Protein 7QCT (pdb70)

Secondary structure (DSSP, 8-state):
--EEEEEEEE-SSTT----EEEE--SSS-SEEEEEE-TTSHHHHH----TT-EEEEETTEE-TT--HHHHHHHHHHS-SEEEEEEEE---/--EEEEEEEE-SSTT----EEEE--TTS-S-EEEEE-TTSHHHHH----TT-EEEEETTEE-TT--HHHHHHHHHHS-SEEEEEEEE---/-EEE-/-----

Solvent-accessible surface area: 10468 Å² total; per-residue (Å²): 160,134,96,116,51,109,1,14,4,81,13,214,92,104,67,56,99,0,2,0,56,1,17,125,79,146,143,74,81,4,0,6,0,86,59,30,61,150,57,19,25,0,36,144,56,50,120,6,46,56,82,1,9,0,35,14,0,50,72,39,105,0,92,150,8,30,1,32,14,0,11,8,2,7,98,54,19,54,100,118,0,29,1,27,0,0,71,54,37,252,247,73,79,17,48,47,1,15,4,78,12,216,93,101,67,57,95,0,2,0,47,0,24,102,58,156,118,82,76,2,0,26,1,82,76,26,61,174,57,21,28,0,36,144,55,50,124,6,46,54,103,1,40,0,12,0,0,50,46,100,82,0,63,154,13,47,0,114,66,0,10,118,23,4,147,92,20,53,100,118,0,32,0,1,0,3,63,72,20,240,133,74,57,66,12,89,95,54,64,13

B-factor: mean 130.45, std 26.67, range [81.01, 204.56]

Sequence (190 aa):
REEIFQVALHKRDSGEQLGIKLVRRTDEPGVFILDLLEGGLAAQDGRLSSNDRVLAINGHDLKYGTPELAAQIIQASGERVNLTIARPGKREEIFQVALHKRDSGEQLGIKLVRRTDEPGVFILDLLEGGLAAQDGRLSSNDRVLAINGHDLKYGTPELAAQIIQASGERVNLTIARPGKPDLLVPDLLV

Organism: Homo sapiens (NCBI:txid9606)

Structure (mmCIF, N/CA/C/O backbone):
data_7QCT
#
_entry.id   7QCT
#
_cell.length_a   183.23
_cell.length_b   183.23
_cell.length_c   183.23
_cell.angle_alpha   90
_cell.angle_beta   90
_cell.angle_gamma   90
#
_symmetry.space_group_name_H-M   'I 4 3 2'
#
loop_
_entity.id
_entity.type
_entity.pdbx_description
1 polymer 'Ligand of Numb protein X 2'
2 polymer 'Envelope small membrane protein'
3 water water
#
loop_
_atom_site.group_PDB
_atom_site.id
_atom_site.type_symbol
_atom_site.label_atom_id
_atom_site.label_alt_id
_atom_site.label_comp_id
_atom_site.label_asym_id
_atom_site.label_entity_id
_atom_site.label_seq_id
_atom_site.pdbx_PDB_ins_code
_atom_site.Cartn_x
_atom_site.Cartn_y
_atom_site.Cartn_z
_atom_site.occupancy
_atom_site.B_iso_or_equiv
_atom_site.auth_seq_id
_atom_site.auth_comp_id
_atom_site.auth_asym_id
_atom_site.auth_atom_id
_atom_site.pdbx_PDB_model_num
ATOM 1 N N . ARG A 1 2 ? 45.389 -12.472 92.413 1 125.52 334 ARG A N 1
ATOM 2 C CA . ARG A 1 2 ? 45.582 -12.774 90.994 1 126.02 334 ARG A CA 1
ATOM 3 C C . ARG A 1 2 ? 46.954 -13.454 90.813 1 124.45 334 ARG A C 1
ATOM 4 O O . ARG A 1 2 ? 47.846 -12.888 90.195 1 124.8 334 ARG A O 1
ATOM 12 N N . GLU A 1 3 ? 47.127 -14.658 91.356 1 122.63 335 GLU A N 1
ATOM 13 C CA . GLU A 1 3 ? 48.403 -15.369 91.301 1 121.53 335 GLU A CA 1
ATOM 14 C C . GLU A 1 3 ? 48.621 -16.169 89.973 1 118.94 335 GLU A C 1
ATOM 15 O O . GLU A 1 3 ? 49.713 -16.692 89.733 1 119.29 335 GLU A O 1
ATOM 21 N N . GLU A 1 4 ? 47.623 -16.193 89.085 1 116.31 336 GLU A N 1
ATOM 22 C CA . GLU A 1 4 ? 47.726 -16.904 87.814 1 114.56 336 GLU A CA 1
ATOM 23 C C . GLU A 1 4 ? 46.887 -16.216 86.751 1 112.28 336 GLU A C 1
ATOM 24 O O . GLU A 1 4 ? 45.71 -15.991 86.956 1 112.69 336 GLU A O 1
ATOM 30 N N . ILE A 1 5 ? 47.476 -15.902 85.606 1 109.93 337 ILE A N 1
ATOM 31 C CA . ILE A 1 5 ? 46.783 -15.21 84.521 1 107.76 337 ILE A CA 1
ATOM 32 C C . ILE A 1 5 ? 46.758 -16.108 83.285 1 105.89 337 ILE A C 1
ATOM 33 O O . ILE A 1 5 ? 47.789 -16.671 82.893 1 106.15 337 ILE A O 1
ATOM 38 N N . PHE A 1 6 ? 45.574 -16.284 82.702 1 103.68 338 PHE A N 1
ATOM 39 C CA . PHE A 1 6 ? 45.415 -17.165 81.557 1 102.26 338 PHE A CA 1
ATOM 40 C C . PHE A 1 6 ? 44.214 -16.776 80.701 1 101.55 338 PHE A C 1
ATOM 41 O O . PHE A 1 6 ? 43.395 -15.978 81.122 1 101.02 338 PHE A O 1
ATOM 49 N N . GLN A 1 7 ? 44.095 -17.365 79.508 1 101.57 339 GLN A N 1
ATOM 50 C CA . GLN A 1 7 ? 42.957 -17.131 78.645 1 101.76 339 GLN A CA 1
ATOM 51 C C . GLN A 1 7 ? 42.15 -18.414 78.464 1 102.22 339 GLN A C 1
ATOM 52 O O . GLN A 1 7 ? 42.684 -19.533 78.416 1 102.53 339 GLN A O 1
ATOM 58 N N . VAL A 1 8 ? 40.85 -18.237 78.373 1 102.27 340 VAL A N 1
ATOM 59 C CA . VAL A 1 8 ? 39.89 -19.306 78.176 1 103.06 340 VAL A CA 1
ATOM 60 C C . VAL A 1 8 ? 38.959 -18.802 77.099 1 104.63 340 VAL A C 1
ATOM 61 O O . VAL A 1 8 ? 38.358 -17.744 77.283 1 105.24 340 VAL A O 1
ATOM 65 N N . ALA A 1 9 ? 38.834 -19.536 75.986 1 105.16 341 ALA A N 1
ATOM 66 C CA . ALA A 1 9 ? 37.972 -19.12 74.905 1 106.28 341 ALA A CA 1
ATOM 67 C C . ALA A 1 9 ? 36.755 -20.025 74.791 1 107.92 341 ALA A C 1
ATOM 68 O O . ALA A 1 9 ? 36.895 -21.221 74.549 1 108.22 341 ALA A O 1
ATOM 70 N N . LEU A 1 10 ? 35.562 -19.459 74.962 1 108.82 342 LEU A N 1
ATOM 71 C CA . LEU A 1 10 ? 34.31 -20.202 74.852 1 110.25 342 LEU A CA 1
ATOM 72 C C . LEU A 1 10 ? 33.705 -20.043 73.465 1 112.27 342 LEU A C 1
ATOM 73 O O . LEU A 1 10 ? 33.858 -18.988 72.849 1 112.49 342 LEU A O 1
ATOM 78 N N . HIS A 1 11 ? 33.007 -21.075 72.978 1 113.6 343 HIS A N 1
ATOM 79 C CA . HIS A 1 11 ? 32.411 -21.01 71.651 1 115.63 343 HIS A CA 1
ATOM 80 C C . HIS A 1 11 ? 30.894 -21.134 71.635 1 116.25 343 HIS A C 1
ATOM 81 O O . HIS A 1 11 ? 30.347 -22.238 71.749 1 116.54 343 HIS A O 1
ATOM 88 N N . LYS A 1 12 ? 30.214 -19.989 71.475 1 116.15 344 LYS A N 1
ATOM 89 C CA . LYS A 1 12 ? 28.767 -19.924 71.393 1 116.6 344 LYS A CA 1
ATOM 90 C C . LYS A 1 12 ? 28.268 -20.743 70.202 1 118.28 344 LYS A C 1
ATOM 91 O O . LYS A 1 12 ? 28.685 -20.533 69.058 1 118.11 344 LYS A O 1
ATOM 97 N N . ARG A 1 13 ? 27.431 -21.73 70.494 1 119.66 345 ARG A N 1
ATOM 98 C CA . ARG A 1 13 ? 26.849 -22.569 69.447 1 121.66 345 ARG A CA 1
ATOM 99 C C . ARG A 1 13 ? 25.815 -21.77 68.621 1 121.58 345 ARG A C 1
ATOM 100 O O . ARG A 1 13 ? 25.607 -22.067 67.445 1 121.81 345 ARG A O 1
ATOM 108 N N . ASP A 1 14 ? 25.186 -20.749 69.231 1 121.08 346 ASP A N 1
ATOM 109 C CA . ASP A 1 14 ? 24.259 -19.854 68.556 1 121.05 346 ASP A CA 1
ATOM 110 C C . ASP A 1 14 ? 24.563 -18.41 68.96 1 120.27 346 ASP A C 1
ATOM 111 O O . ASP A 1 14 ? 25.065 -18.155 70.054 1 120.06 346 ASP A O 1
ATOM 116 N N . SER A 1 15 ? 24.249 -17.472 68.06 1 119.71 347 SER A N 1
ATOM 117 C CA . SER A 1 15 ? 24.442 -16.021 68.179 1 119.51 347 SER A CA 1
ATOM 118 C C . SER A 1 15 ? 24.017 -15.454 69.525 1 118.55 347 SER A C 1
ATOM 119 O O . SER A 1 15 ? 24.714 -14.59 70.071 1 118.96 347 SER A O 1
ATOM 122 N N . GLY A 1 16 ? 22.892 -15.938 70.046 1 117.07 348 GLY A N 1
ATOM 123 C CA . GLY A 1 16 ? 22.358 -15.467 71.315 1 116.24 348 GLY A CA 1
ATOM 124 C C . GLY A 1 16 ? 22.608 -16.36 72.514 1 114.75 348 GLY A C 1
ATOM 125 O O . GLY A 1 16 ? 21.968 -16.185 73.559 1 114.83 348 GLY A O 1
ATOM 126 N N . GLU A 1 17 ? 23.533 -17.311 72.386 1 113.09 349 GLU A N 1
ATOM 127 C CA . GLU A 1 17 ? 23.823 -18.217 73.483 1 112.22 349 GLU A CA 1
ATOM 128 C C . GLU A 1 17 ? 24.524 -17.506 74.655 1 111.31 349 GLU A C 1
ATOM 129 O O . GLU A 1 17 ? 25.458 -16.728 74.465 1 111.4 349 GLU A O 1
ATOM 135 N N . GLN A 1 18 ? 24.026 -17.744 75.863 1 110.1 350 GLN A N 1
ATOM 136 C CA . GLN A 1 18 ? 24.624 -17.204 77.07 1 109.28 350 GLN A CA 1
ATOM 137 C C . GLN A 1 18 ? 25.837 -18.034 77.395 1 108.64 350 GLN A C 1
ATOM 138 O O . GLN A 1 18 ? 25.824 -19.249 77.197 1 108.94 350 GLN A O 1
ATOM 144 N N . LEU A 1 19 ? 26.842 -17.415 77.999 1 107.63 351 LEU A N 1
ATOM 145 C CA . LEU A 1 19 ? 28.02 -18.137 78.452 1 106.81 351 LEU A CA 1
ATOM 146 C C . LEU A 1 19 ? 27.743 -18.947 79.719 1 106.63 351 LEU A C 1
ATOM 147 O O . LEU A 1 19 ? 28.399 -19.96 79.943 1 106.99 351 LEU A O 1
ATOM 152 N N . GLY A 1 20 ? 26.784 -18.51 80.532 1 105.93 352 GLY A N 1
ATOM 153 C CA . GLY A 1 20 ? 26.454 -19.201 81.769 1 105.9 352 GLY A CA 1
ATOM 154 C C . GLY A 1 20 ? 27.476 -18.893 82.843 1 105.59 352 GLY A C 1
ATOM 155 O O . GLY A 1 20 ? 27.991 -19.799 83.505 1 106.34 352 GLY A O 1
ATOM 156 N N . ILE A 1 21 ? 27.803 -17.599 82.98 1 104.24 353 ILE A N 1
ATOM 157 C CA . ILE A 1 21 ? 28.748 -17.057 83.949 1 103.35 353 ILE A CA 1
ATOM 158 C C . ILE A 1 21 ? 28.008 -15.986 84.741 1 103.4 353 ILE A C 1
ATOM 159 O O . ILE A 1 21 ? 27.432 -15.095 84.126 1 103.85 353 ILE A O 1
ATOM 164 N N . LYS A 1 22 ? 28.023 -16.046 86.082 1 102.74 354 LYS A N 1
ATOM 165 C CA . LYS A 1 22 ? 27.377 -15.014 86.881 1 102.49 354 LYS A CA 1
ATOM 166 C C . LYS A 1 22 ? 28.444 -14.031 87.292 1 102.2 354 LYS A C 1
ATOM 167 O O . LYS A 1 22 ? 29.271 -14.357 88.128 1 102.27 354 LYS A O 1
ATOM 173 N N . LEU A 1 23 ? 28.461 -12.846 86.673 1 101.69 355 LEU A N 1
ATOM 174 C CA . LEU A 1 23 ? 29.443 -11.814 86.98 1 101.39 355 LEU A CA 1
ATOM 175 C C . LEU A 1 23 ? 28.962 -10.848 88.048 1 102.91 355 LEU A C 1
ATOM 176 O O . LEU A 1 23 ? 27.896 -10.255 87.918 1 103.46 355 LEU A O 1
ATOM 181 N N . VAL A 1 24 ? 29.735 -10.701 89.121 1 103.56 356 VAL A N 1
ATOM 182 C CA . VAL A 1 24 ? 29.413 -9.792 90.216 1 104.78 356 VAL A CA 1
ATOM 183 C C . VAL A 1 24 ? 30.62 -8.927 90.554 1 106.2 356 VAL A C 1
ATOM 184 O O . VAL A 1 24 ? 31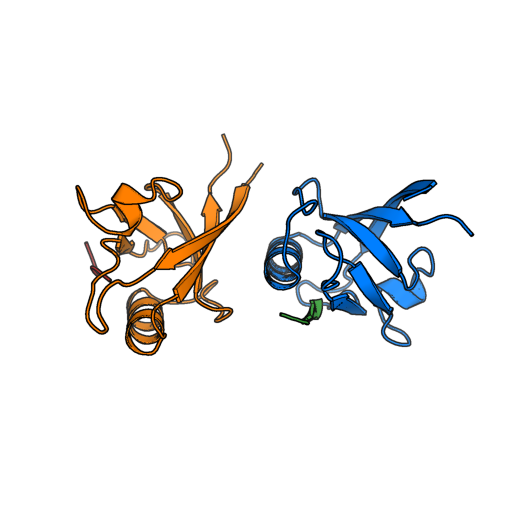.743 -9.299 90.237 1 105.91 356 VAL A O 1
ATOM 188 N N . ARG A 1 25 ? 30.41 -7.774 91.178 1 107.73 357 ARG A N 1
ATOM 189 C CA . ARG A 1 25 ? 31.534 -6.949 91.624 1 109.75 357 ARG A CA 1
ATOM 190 C C . ARG A 1 25 ? 31.671 -7.035 93.14 1 110.66 357 ARG A C 1
ATOM 191 O O . ARG A 1 25 ? 30.686 -7.299 93.83 1 110.81 357 ARG A O 1
ATOM 199 N N . ARG A 1 26 ? 32.899 -6.903 93.659 1 111.17 358 ARG A N 1
ATOM 200 C CA . ARG A 1 26 ? 33.121 -6.994 95.106 1 112.17 358 ARG A CA 1
ATOM 201 C C . ARG A 1 26 ? 33.108 -5.591 95.684 1 113.22 358 ARG A C 1
ATOM 202 O O . ARG A 1 26 ? 33.562 -4.659 95.006 1 113.74 358 ARG A O 1
ATOM 210 N N . THR A 1 27 ? 32.59 -5.425 96.918 1 113.31 359 THR A N 1
ATOM 211 C CA . THR A 1 27 ? 32.575 -4.087 97.49 1 114.4 359 THR A CA 1
ATOM 212 C C . THR A 1 27 ? 33.924 -3.668 98.087 1 114.57 359 THR A C 1
ATOM 213 O O . THR A 1 27 ? 34.061 -2.516 98.486 1 114.62 359 THR A O 1
ATOM 217 N N . ASP A 1 28 ? 34.899 -4.58 98.175 1 114.67 360 ASP A N 1
ATOM 218 C CA . ASP A 1 28 ? 36.174 -4.283 98.8 1 115.54 360 ASP A CA 1
ATOM 219 C C . ASP A 1 28 ? 37.337 -4.033 97.801 1 114.32 360 ASP A C 1
ATOM 220 O O . ASP A 1 28 ? 38.396 -3.566 98.221 1 115.19 360 ASP A O 1
ATOM 225 N N . GLU A 1 29 ? 37.145 -4.291 96.502 1 111.94 361 GLU A N 1
ATOM 226 C CA . GLU A 1 29 ? 38.213 -4.136 95.513 1 110.65 361 GLU A CA 1
ATOM 227 C C . GLU A 1 29 ? 37.674 -3.925 94.081 1 109 361 GLU A C 1
ATOM 228 O O . GLU A 1 29 ? 36.597 -4.422 93.783 1 109.29 361 GLU A O 1
ATOM 234 N N . PRO A 1 30 ? 38.383 -3.231 93.157 1 107.34 362 PRO A N 1
ATOM 235 C CA . PRO A 1 30 ? 37.831 -3.039 91.811 1 106.57 362 PRO A CA 1
ATOM 236 C C . PRO A 1 30 ? 37.928 -4.287 90.943 1 105.94 362 PRO A C 1
ATOM 237 O O . PRO A 1 30 ? 38.748 -5.161 91.221 1 106.94 362 PRO A O 1
ATOM 241 N N . GLY A 1 31 ? 37.092 -4.367 89.909 1 103.91 363 GLY A N 1
ATOM 242 C CA . GLY A 1 31 ? 37.118 -5.5 89.002 1 102.77 363 GLY A CA 1
ATOM 243 C C . GLY A 1 31 ? 35.79 -6.201 88.842 1 101.51 363 GLY A C 1
ATOM 244 O O . GLY A 1 31 ? 34.846 -5.913 89.58 1 101.73 363 GLY A O 1
ATOM 245 N N . VAL A 1 32 ? 35.716 -7.125 87.854 1 99.8 364 VAL A N 1
ATOM 246 C CA . VAL A 1 32 ? 34.549 -7.952 87.554 1 98.58 364 VAL A CA 1
ATOM 247 C C . VAL A 1 32 ? 34.925 -9.375 87.903 1 98.26 364 VAL A C 1
ATOM 248 O O . VAL A 1 32 ? 35.975 -9.835 87.473 1 98.99 364 VAL A O 1
ATOM 252 N N . PHE A 1 33 ? 34.119 -10.066 88.706 1 97.27 365 PHE A N 1
ATOM 253 C CA . PHE A 1 33 ? 34.471 -11.4 89.18 1 96.93 365 PHE A CA 1
ATOM 254 C C . PHE A 1 33 ? 33.409 -12.457 88.913 1 96.74 365 PHE A C 1
ATOM 255 O O . PHE A 1 33 ? 32.228 -12.163 88.978 1 97.16 365 PHE A O 1
ATOM 263 N N . ILE A 1 34 ? 33.822 -13.699 88.668 1 96.23 366 ILE A N 1
ATOM 264 C CA . ILE A 1 34 ? 32.895 -14.803 88.452 1 96.23 366 ILE A CA 1
ATOM 265 C C . ILE A 1 34 ? 32.416 -15.319 89.793 1 96.81 366 ILE A C 1
ATOM 266 O O . ILE A 1 34 ? 33.189 -15.909 90.534 1 97.03 366 ILE A O 1
ATOM 271 N N . LEU A 1 35 ? 31.153 -15.095 90.113 1 97.12 367 LEU A N 1
ATOM 272 C CA . LEU A 1 35 ? 30.55 -15.535 91.363 1 98.3 367 LEU A CA 1
ATOM 273 C C . LEU A 1 35 ? 30.321 -17.038 91.306 1 100.93 367 LEU A C 1
ATOM 274 O O . LEU A 1 35 ? 30.695 -17.757 92.235 1 101.17 367 LEU A O 1
ATOM 279 N N . ASP A 1 36 ? 29.702 -17.507 90.213 1 102.79 368 ASP A N 1
ATOM 280 C CA . ASP A 1 36 ? 29.394 -18.915 90.001 1 105.01 368 ASP A CA 1
ATOM 281 C C . ASP A 1 36 ? 29.203 -19.22 88.521 1 106.3 368 ASP A C 1
ATOM 282 O O . ASP A 1 36 ? 28.886 -18.328 87.729 1 106.17 368 ASP A O 1
ATOM 287 N N . LEU A 1 37 ? 29.352 -20.487 88.163 1 107.41 369 LEU A N 1
ATOM 288 C CA . LEU A 1 37 ? 29.119 -20.92 86.792 1 108.8 369 LEU A CA 1
ATOM 289 C C . LEU A 1 37 ? 27.808 -21.67 86.744 1 110.86 369 LEU A C 1
ATOM 290 O O . LEU A 1 37 ? 27.497 -22.446 87.656 1 111.04 369 LEU A O 1
ATOM 295 N N . LEU A 1 38 ? 26.993 -21.362 85.74 1 112.22 370 LEU A N 1
ATOM 296 C CA . LEU A 1 38 ? 25.679 -21.966 85.624 1 114.19 370 LEU A CA 1
ATOM 297 C C . LEU A 1 38 ? 25.768 -23.407 85.205 1 116.17 370 LEU A C 1
ATOM 298 O O . LEU A 1 38 ? 26.386 -23.719 84.197 1 116.64 370 LEU A O 1
ATOM 303 N N . GLU A 1 39 ? 25.188 -24.273 86.012 1 117.29 371 GLU A N 1
ATOM 304 C CA . GLU A 1 39 ? 25.152 -25.717 85.862 1 119.66 371 GLU A CA 1
ATOM 305 C C . GLU A 1 39 ? 24.792 -26.179 84.44 1 120.85 371 GLU A C 1
ATOM 306 O O . GLU A 1 39 ? 23.677 -25.947 83.97 1 121.62 371 GLU A O 1
ATOM 312 N N . GLY A 1 40 ? 25.736 -26.821 83.771 1 120.67 372 GLY A N 1
ATOM 313 C CA . GLY A 1 40 ? 25.507 -27.307 82.415 1 120.78 372 GLY A CA 1
ATOM 314 C C . GLY A 1 40 ? 25.645 -26.265 81.318 1 120.68 372 GLY A C 1
ATOM 315 O O . GLY A 1 40 ? 25.507 -26.596 80.138 1 121.14 372 GLY A O 1
ATOM 316 N N . GLY A 1 41 ? 25.953 -25.022 81.695 1 119.83 373 GLY A N 1
ATOM 317 C CA . GLY A 1 41 ? 26.132 -23.906 80.774 1 119.33 373 GLY A CA 1
ATOM 318 C C . GLY A 1 41 ? 27.356 -24.038 79.896 1 118.66 373 GLY A C 1
ATOM 319 O O . GLY A 1 41 ? 28.029 -25.07 79.92 1 118.76 373 GLY A O 1
ATOM 320 N N . LEU A 1 42 ? 27.646 -23.009 79.096 1 117.96 374 LEU A N 1
ATOM 321 C CA . LEU A 1 42 ? 28.784 -23.061 78.183 1 118 374 LEU A CA 1
ATOM 322 C C . LEU A 1 42 ? 30.107 -23.11 78.937 1 118.8 374 LEU A C 1
ATOM 323 O O . LEU A 1 42 ? 30.931 -23.985 78.67 1 118.96 374 LEU A O 1
ATOM 328 N N . ALA A 1 43 ? 30.294 -22.184 79.891 1 119.09 375 ALA A N 1
ATOM 329 C CA . ALA A 1 43 ? 31.507 -22.067 80.692 1 119.76 375 ALA A CA 1
ATOM 330 C C . ALA A 1 43 ? 31.681 -23.244 81.63 1 120.15 375 ALA A C 1
ATOM 331 O O . ALA A 1 43 ? 32.808 -23.685 81.86 1 120.16 375 ALA A O 1
ATOM 333 N N . ALA A 1 44 ? 30.574 -23.733 82.191 1 120.25 376 ALA A N 1
ATOM 334 C CA . ALA A 1 44 ? 30.629 -24.858 83.099 1 121.16 376 ALA A CA 1
ATOM 335 C C . ALA A 1 44 ? 30.999 -26.146 82.357 1 121.97 376 ALA A C 1
ATOM 336 O O . ALA A 1 44 ? 31.677 -27.002 82.928 1 122.45 376 ALA A O 1
ATOM 338 N N . GLN A 1 45 ? 30.574 -26.291 81.089 1 121.84 377 GLN A N 1
ATOM 339 C CA . GLN A 1 45 ? 30.926 -27.48 80.312 1 121.99 377 GLN A CA 1
ATOM 340 C C . GLN A 1 45 ? 32.396 -27.472 79.914 1 120.79 377 GLN A C 1
ATOM 341 O O . GLN A 1 45 ? 33.022 -28.533 79.855 1 120.91 377 GLN A O 1
ATOM 347 N N . ASP A 1 46 ? 32.953 -26.277 79.668 1 119.63 378 ASP A N 1
ATOM 348 C CA . ASP A 1 46 ? 34.368 -26.105 79.375 1 119.15 378 ASP A CA 1
ATOM 349 C C . ASP A 1 46 ? 35.178 -26.504 80.617 1 118.99 378 ASP A C 1
ATOM 350 O O . ASP A 1 46 ? 36.17 -27.22 80.493 1 119.67 378 ASP A O 1
ATOM 355 N N . GLY A 1 47 ? 34.737 -26.053 81.796 1 117.85 379 GLY A N 1
ATOM 356 C CA . GLY A 1 47 ? 35.345 -26.386 83.078 1 116.81 379 GLY A CA 1
ATOM 357 C C . GLY A 1 47 ? 36.599 -25.617 83.427 1 115.38 379 GLY A C 1
ATOM 358 O O . GLY A 1 47 ? 37.059 -25.679 84.573 1 115.84 379 GLY A O 1
ATOM 359 N N . ARG A 1 48 ? 37.176 -24.893 82.447 1 113.25 380 ARG A N 1
ATOM 360 C CA . ARG A 1 48 ? 38.395 -24.149 82.685 1 111.58 380 ARG A CA 1
ATOM 361 C C . ARG A 1 48 ? 38.149 -23.036 83.678 1 110.99 380 ARG A C 1
ATOM 362 O O . ARG A 1 48 ? 38.947 -22.881 84.596 1 111.8 380 ARG A O 1
ATOM 370 N N . LEU A 1 49 ? 37.012 -22.324 83.563 1 109.31 381 LEU A N 1
ATOM 371 C CA . LEU A 1 49 ? 36.696 -21.252 84.505 1 108.05 381 LEU A CA 1
ATOM 372 C C . LEU A 1 49 ? 36.237 -21.788 85.871 1 108.12 381 LEU A C 1
ATOM 373 O O . LEU A 1 49 ? 35.906 -22.973 86.007 1 108.59 381 LEU A O 1
ATOM 378 N N . SER A 1 50 ? 36.236 -20.913 86.888 1 107.45 382 SER A N 1
ATOM 379 C CA . SER A 1 50 ? 35.875 -21.267 88.251 1 107.44 382 SER A CA 1
ATOM 380 C C . SER A 1 50 ? 35.397 -20.028 89.042 1 106.1 382 SER A C 1
ATOM 381 O O . SER A 1 50 ? 35.609 -18.896 88.621 1 105.97 382 SER A O 1
ATOM 384 N N . SER A 1 51 ? 34.745 -20.249 90.185 1 105.03 383 SER A N 1
ATOM 385 C CA . SER A 1 51 ? 34.31 -19.163 91.047 1 104.51 383 SER A CA 1
ATOM 386 C C . SER A 1 51 ? 35.543 -18.425 91.607 1 103.67 383 SER A C 1
ATOM 387 O O . SER A 1 51 ? 36.613 -19.015 91.763 1 103.76 383 SER A O 1
ATOM 390 N N . ASN A 1 52 ? 35.386 -17.131 91.887 1 102.95 384 ASN A N 1
ATOM 391 C CA . ASN A 1 52 ? 36.418 -16.227 92.401 1 102.95 384 ASN A CA 1
ATOM 392 C C . ASN A 1 52 ? 37.447 -15.773 91.342 1 101.78 384 ASN A C 1
ATOM 393 O O . ASN A 1 52 ? 38.405 -15.079 91.683 1 102.19 384 ASN A O 1
ATOM 398 N N . ASP A 1 53 ? 37.226 -16.102 90.071 1 99.89 385 ASP A N 1
ATOM 399 C CA . ASP A 1 53 ? 38.124 -15.66 89.014 1 98.59 385 ASP A CA 1
ATOM 400 C C . ASP A 1 53 ? 37.827 -14.226 88.676 1 97.26 385 ASP A C 1
ATOM 401 O O . ASP A 1 53 ? 36.672 -13.826 88.745 1 97.8 385 ASP A O 1
ATOM 406 N N . ARG A 1 54 ? 38.84 -13.454 88.274 1 95.56 386 ARG A N 1
ATOM 407 C CA . ARG A 1 54 ? 38.606 -12.07 87.893 1 94.52 386 ARG A CA 1
ATOM 408 C C . ARG A 1 54 ? 38.653 -11.979 86.4 1 94.17 386 ARG A C 1
ATOM 409 O O . ARG A 1 54 ? 39.586 -12.509 85.797 1 94.94 386 ARG A O 1
ATOM 417 N N . VAL A 1 55 ? 37.657 -11.344 85.783 1 93 387 VAL A N 1
ATOM 418 C CA . VAL A 1 55 ? 37.66 -11.166 84.341 1 92.51 387 VAL A CA 1
ATOM 419 C C . VAL A 1 55 ? 38.431 -9.875 84 1 93.26 387 VAL A C 1
ATOM 420 O O . VAL A 1 55 ? 37.933 -8.758 84.206 1 93.77 387 VAL A O 1
ATOM 424 N N . LEU A 1 56 ? 39.687 -10.032 83.563 1 92.96 388 LEU A N 1
ATOM 425 C CA . LEU A 1 56 ? 40.529 -8.889 83.221 1 93.37 388 LEU A CA 1
ATOM 426 C C . LEU A 1 56 ? 40.162 -8.284 81.887 1 94.7 388 LEU A C 1
ATOM 427 O O . LEU A 1 56 ? 40.34 -7.082 81.701 1 95.2 388 LEU A O 1
ATOM 432 N N . ALA A 1 57 ? 39.696 -9.116 80.937 1 95.15 389 ALA A N 1
ATOM 433 C CA . ALA A 1 57 ? 39.323 -8.674 79.604 1 95.82 389 ALA A CA 1
ATOM 434 C C . ALA A 1 57 ? 38.475 -9.721 78.881 1 96.98 389 ALA A C 1
ATOM 435 O O . ALA A 1 57 ? 38.628 -10.914 79.125 1 97.5 389 ALA A O 1
ATOM 437 N N . ILE A 1 58 ? 37.612 -9.286 77.955 1 97.06 390 ILE A N 1
ATOM 438 C CA . ILE A 1 58 ? 36.806 -10.186 77.112 1 96.8 390 ILE A CA 1
ATOM 439 C C . ILE A 1 58 ? 37.101 -9.76 75.684 1 97.58 390 ILE A C 1
ATOM 440 O O . ILE A 1 58 ? 36.864 -8.604 75.354 1 98.18 390 ILE A O 1
ATOM 445 N N . ASN A 1 59 ? 37.704 -10.622 74.88 1 97.51 391 ASN A N 1
ATOM 446 C CA . ASN A 1 59 ? 38.044 -10.303 73.501 1 98.56 391 ASN A CA 1
ATOM 447 C C . ASN A 1 59 ? 38.964 -9.082 73.394 1 100.14 391 ASN A C 1
ATOM 448 O O . ASN A 1 59 ? 38.792 -8.226 72.517 1 100.76 391 ASN A O 1
ATOM 453 N N . GLY A 1 60 ? 39.919 -8.99 74.303 1 100.58 392 GLY A N 1
ATOM 454 C CA . GLY A 1 60 ? 40.857 -7.872 74.322 1 101.08 392 GLY A CA 1
ATOM 455 C C . GLY A 1 60 ? 40.316 -6.572 74.887 1 101.46 392 GLY A C 1
ATOM 456 O O . GLY A 1 60 ? 41.051 -5.59 74.972 1 101.56 392 GLY A O 1
ATOM 457 N N . HIS A 1 61 ? 39.028 -6.543 75.273 1 101.61 393 HIS A N 1
ATOM 458 C CA . HIS A 1 61 ? 38.42 -5.338 75.817 1 102.28 393 HIS A CA 1
ATOM 459 C C . HIS A 1 61 ? 38.661 -5.296 77.289 1 102.93 393 HIS A C 1
ATOM 460 O O . HIS A 1 61 ? 38.243 -6.201 77.995 1 102.99 393 HIS A O 1
ATOM 467 N N . ASP A 1 62 ? 39.371 -4.263 77.75 1 103.31 394 ASP A N 1
ATOM 468 C CA . ASP A 1 62 ? 39.759 -4.106 79.149 1 103.88 394 ASP A CA 1
ATOM 469 C C . ASP A 1 62 ? 38.598 -4.005 80.127 1 102.89 394 ASP A C 1
ATOM 470 O O . ASP A 1 62 ? 37.787 -3.078 80.071 1 103.36 394 ASP A O 1
ATOM 475 N N . LEU A 1 63 ? 38.54 -4.956 81.036 1 101.69 395 LEU A N 1
ATOM 476 C CA . LEU A 1 63 ? 37.535 -4.993 82.095 1 101.53 395 LEU A CA 1
ATOM 477 C C . LEU A 1 63 ? 38.18 -4.915 83.495 1 101.69 395 LEU A C 1
ATOM 478 O O . LEU A 1 63 ? 37.577 -5.338 84.48 1 101.49 395 LEU A O 1
ATOM 483 N N . LYS A 1 64 ? 39.388 -4.326 83.587 1 101.89 396 LYS A N 1
ATOM 484 C CA . LYS A 1 64 ? 40.142 -4.169 84.827 1 102.64 396 LYS A CA 1
ATOM 485 C C . LYS A 1 64 ? 39.315 -3.349 85.795 1 103.74 396 LYS A C 1
ATOM 486 O O . LYS A 1 64 ? 39.056 -3.809 86.901 1 104.47 396 LYS A O 1
ATOM 492 N N . TYR A 1 65 ? 38.809 -2.193 85.35 1 103.77 397 TYR A N 1
ATOM 493 C CA . TYR A 1 65 ? 37.935 -1.386 86.2 1 104.01 397 TYR A CA 1
ATOM 494 C C . TYR A 1 65 ? 36.505 -1.378 85.644 1 104.29 397 TYR A C 1
ATOM 495 O O . TYR A 1 65 ? 35.791 -0.394 85.786 1 104.46 397 TYR A O 1
ATOM 504 N N . GLY A 1 66 ? 36.092 -2.49 85.049 1 104.18 398 GLY A N 1
ATOM 505 C CA . GLY A 1 66 ? 34.788 -2.619 84.433 1 104.71 398 GLY A CA 1
ATOM 506 C C . GLY A 1 66 ? 33.656 -2.946 85.376 1 105 398 GLY A C 1
ATOM 507 O O . GLY A 1 66 ? 33.822 -2.943 86.601 1 105.32 398 GLY A O 1
ATOM 508 N N . THR A 1 67 ? 32.481 -3.206 84.779 1 104.75 399 THR A N 1
ATOM 509 C CA . THR A 1 67 ? 31.233 -3.555 85.451 1 105.11 399 THR A CA 1
ATOM 510 C C . THR A 1 67 ? 30.65 -4.792 84.764 1 105.3 399 THR A C 1
ATOM 511 O O . THR A 1 67 ? 30.907 -4.995 83.58 1 105.27 399 THR A O 1
ATOM 515 N N . PRO A 1 68 ? 29.83 -5.615 85.45 1 105.64 400 PRO A N 1
ATOM 516 C CA . PRO A 1 68 ? 29.241 -6.79 84.781 1 105.88 400 PRO A CA 1
ATOM 517 C C . PRO A 1 68 ? 28.344 -6.43 83.591 1 106.67 400 PRO A C 1
ATOM 518 O O . PRO A 1 68 ? 28.221 -7.229 82.668 1 107.16 400 PRO A O 1
ATOM 522 N N . GLU A 1 69 ? 27.752 -5.222 83.582 1 106.68 401 GLU A N 1
ATOM 523 C CA . GLU A 1 69 ? 26.928 -4.763 82.46 1 106.93 401 GLU A CA 1
ATOM 524 C C . GLU A 1 69 ? 27.804 -4.48 81.229 1 105.45 401 GLU A C 1
ATOM 525 O O . GLU A 1 69 ? 27.417 -4.845 80.127 1 105.45 401 GLU A O 1
ATOM 531 N N . LEU A 1 70 ? 28.998 -3.888 81.416 1 104.2 402 LEU A N 1
ATOM 532 C CA . LEU A 1 70 ? 29.92 -3.664 80.295 1 103.45 402 LEU A CA 1
ATOM 533 C C . LEU A 1 70 ? 30.392 -5 79.751 1 103.4 402 LEU A C 1
ATOM 534 O O . LEU A 1 70 ? 30.455 -5.159 78.541 1 103.7 402 LEU A O 1
ATOM 539 N N . ALA A 1 71 ? 30.67 -5.976 80.631 1 103.01 403 ALA A N 1
ATOM 540 C CA . ALA A 1 71 ? 31.1 -7.309 80.224 1 103.22 403 ALA A CA 1
ATOM 541 C C . ALA A 1 71 ? 30.039 -7.971 79.354 1 103.78 403 ALA A C 1
ATOM 542 O O . ALA A 1 71 ? 30.37 -8.464 78.282 1 103.64 403 ALA A O 1
ATOM 544 N N . ALA A 1 72 ? 28.753 -7.874 79.756 1 104.28 404 ALA A N 1
ATOM 545 C CA . ALA A 1 72 ? 27.618 -8.423 79.012 1 104.9 404 ALA A CA 1
ATOM 546 C C . ALA A 1 72 ? 27.482 -7.786 77.642 1 106.17 404 ALA A C 1
ATOM 547 O O . ALA A 1 72 ? 27.16 -8.478 76.683 1 106.71 404 ALA A O 1
ATOM 549 N N . GLN A 1 73 ? 27.728 -6.478 77.536 1 106.53 405 GLN A N 1
ATOM 550 C CA . GLN A 1 73 ? 27.639 -5.755 76.273 1 107.28 405 GLN A CA 1
ATOM 551 C C . GLN A 1 73 ? 28.762 -6.157 75.303 1 107.4 405 GLN A C 1
ATOM 552 O O . GLN A 1 73 ? 28.544 -6.186 74.093 1 107.81 405 GLN A O 1
ATOM 558 N N . ILE A 1 74 ? 29.955 -6.468 75.828 1 106.84 406 ILE A N 1
ATOM 559 C CA . ILE A 1 74 ? 31.081 -6.911 75.006 1 106.68 406 ILE A CA 1
ATOM 560 C C . ILE A 1 74 ? 30.794 -8.318 74.478 1 107.65 406 ILE A C 1
ATOM 561 O O . ILE A 1 74 ? 31.115 -8.608 73.328 1 107.83 406 ILE A O 1
ATOM 566 N N . ILE A 1 75 ? 30.172 -9.185 75.309 1 108.19 407 ILE A N 1
ATOM 567 C CA . ILE A 1 75 ? 29.798 -10.539 74.915 1 109.33 407 ILE A CA 1
ATOM 568 C C . ILE A 1 75 ? 28.677 -10.489 73.88 1 111.57 407 ILE A C 1
ATOM 569 O O . ILE A 1 75 ? 28.695 -11.254 72.915 1 111.79 407 ILE A O 1
ATOM 574 N N . GLN A 1 76 ? 27.716 -9.576 74.057 1 113.13 408 GLN A N 1
ATOM 575 C CA . GLN A 1 76 ? 26.628 -9.416 73.094 1 115.29 408 GLN A CA 1
ATOM 576 C C . GLN A 1 76 ? 27.167 -8.96 71.751 1 116.77 408 GLN A C 1
ATOM 577 O O . GLN A 1 76 ? 26.695 -9.432 70.719 1 117.16 408 GLN A O 1
ATOM 583 N N . ALA A 1 77 ? 28.172 -8.076 71.759 1 117.59 409 ALA A N 1
ATOM 584 C CA . ALA A 1 77 ? 28.786 -7.563 70.534 1 118.94 409 ALA A CA 1
ATOM 585 C C . ALA A 1 77 ? 29.762 -8.55 69.872 1 120.12 409 ALA A C 1
ATOM 586 O O . ALA A 1 77 ? 30.042 -8.426 68.677 1 120.31 409 ALA A O 1
ATOM 588 N N . SER A 1 78 ? 30.278 -9.52 70.639 1 120.62 410 SER A N 1
ATOM 589 C CA . SER A 1 78 ? 31.238 -10.499 70.138 1 121.52 410 SER A CA 1
ATOM 590 C C . SER A 1 78 ? 30.627 -11.516 69.159 1 121.88 410 SER A C 1
ATOM 591 O O . SER A 1 78 ? 29.412 -11.715 69.147 1 122.4 410 SER A O 1
ATOM 594 N N . GLY A 1 79 ? 31.486 -12.202 68.409 1 121.22 411 GLY A N 1
ATOM 595 C CA . GLY A 1 79 ? 31.052 -13.258 67.51 1 121.04 411 GLY A CA 1
ATOM 596 C C . GLY A 1 79 ? 30.832 -14.545 68.278 1 120.56 411 GLY A C 1
ATOM 597 O O . GLY A 1 79 ? 30.403 -14.511 69.435 1 120.83 411 GLY A O 1
ATOM 598 N N . GLU A 1 80 ? 31.137 -15.689 67.658 1 119.7 412 GLU A N 1
ATOM 599 C CA . GLU A 1 80 ? 30.967 -16.979 68.318 1 119.13 412 GLU A CA 1
ATOM 600 C C . GLU A 1 80 ? 32.063 -17.249 69.329 1 116.98 412 GLU A C 1
ATOM 601 O O . GLU A 1 80 ? 31.79 -17.88 70.34 1 117.36 412 GLU A O 1
ATOM 607 N N . ARG A 1 81 ? 33.284 -16.742 69.102 1 114.91 413 ARG A N 1
ATOM 608 C CA . ARG A 1 81 ? 34.377 -16.953 70.043 1 113.26 413 ARG A CA 1
ATOM 609 C C . ARG A 1 81 ? 34.379 -15.849 71.053 1 110.88 413 ARG A C 1
ATOM 610 O O . ARG A 1 81 ? 34.49 -14.681 70.685 1 111.36 413 ARG A O 1
ATOM 618 N N . VAL A 1 82 ? 34.31 -16.212 72.324 1 108.33 414 VAL A N 1
ATOM 619 C CA . VAL A 1 82 ? 34.408 -15.247 73.396 1 106.56 414 VAL A CA 1
ATOM 620 C C . VAL A 1 82 ? 35.693 -15.578 74.13 1 104.62 414 VAL A C 1
ATOM 621 O O . VAL A 1 82 ? 35.765 -16.642 74.727 1 104.12 414 VAL A O 1
ATOM 625 N N . ASN A 1 83 ? 36.75 -14.74 73.994 1 103.21 415 ASN A N 1
ATOM 626 C CA . ASN A 1 83 ? 38.064 -14.973 74.615 1 102.21 415 ASN A CA 1
ATOM 627 C C . ASN A 1 83 ? 38.244 -14.239 75.951 1 101.15 415 ASN A C 1
ATOM 628 O O . ASN A 1 83 ? 38.592 -13.059 75.983 1 101.7 415 ASN A O 1
ATOM 633 N N . LEU A 1 84 ? 38.024 -14.943 77.053 1 99.56 416 LEU A N 1
ATOM 634 C CA . LEU A 1 84 ? 38.146 -14.375 78.379 1 98.65 416 LEU A CA 1
ATOM 635 C C . LEU A 1 84 ? 39.575 -14.434 78.888 1 98.62 416 LEU A C 1
ATOM 636 O O . LEU A 1 84 ? 40.237 -15.438 78.685 1 98.45 416 LEU A O 1
ATOM 641 N N . THR A 1 85 ? 40.056 -13.361 79.538 1 98.65 417 THR A N 1
ATOM 642 C CA . THR A 1 85 ? 41.396 -13.307 80.127 1 99.27 417 THR A CA 1
ATOM 643 C C . THR A 1 85 ? 41.16 -13.222 81.612 1 100.07 417 THR A C 1
ATOM 644 O O . THR A 1 85 ? 40.517 -12.301 82.097 1 100.44 417 THR A O 1
ATOM 648 N N . ILE A 1 86 ? 41.593 -14.235 82.316 1 100.14 418 ILE A N 1
ATOM 649 C CA . ILE A 1 86 ? 41.298 -14.427 83.711 1 100.54 418 ILE A CA 1
ATOM 650 C C . ILE A 1 86 ? 42.498 -14.276 84.606 1 101.63 418 ILE A C 1
ATOM 651 O O . ILE A 1 86 ? 43.61 -14.595 84.209 1 101.78 418 ILE A O 1
ATOM 656 N N . ALA A 1 87 ? 42.267 -13.8 85.828 1 102.44 419 ALA A N 1
ATOM 657 C CA . ALA A 1 87 ? 43.282 -13.693 86.868 1 103.56 419 ALA A CA 1
ATOM 658 C C . ALA A 1 87 ? 42.732 -14.472 88.072 1 104.87 419 ALA A C 1
ATOM 659 O O . ALA A 1 87 ? 41.823 -14.006 88.745 1 105.05 419 ALA A O 1
ATOM 661 N N . ARG A 1 88 ? 43.218 -15.698 88.268 1 105.7 420 ARG A N 1
ATOM 662 C CA . ARG A 1 88 ? 42.799 -16.596 89.328 1 107.3 420 ARG A CA 1
ATOM 663 C C . ARG A 1 88 ? 43.66 -16.378 90.537 1 109.84 420 ARG A C 1
ATOM 664 O O . ARG A 1 88 ? 44.871 -16.513 90.447 1 110.12 420 ARG A O 1
ATOM 672 N N . PRO A 1 89 ? 43.059 -16.119 91.699 1 111.79 421 PRO A N 1
ATOM 673 C CA . PRO A 1 89 ? 43.869 -15.911 92.911 1 113.85 421 PRO A CA 1
ATOM 674 C C . PRO A 1 89 ? 44.632 -17.153 93.379 1 117.03 421 PRO A C 1
ATOM 675 O O . PRO A 1 89 ? 44.392 -18.244 92.889 1 117.47 421 PRO A O 1
ATOM 679 N N . GLY A 1 90 ? 45.521 -16.995 94.351 1 119.28 422 GLY A N 1
ATOM 680 C CA . GLY A 1 90 ? 46.282 -18.119 94.888 1 122.08 422 GLY A CA 1
ATOM 681 C C . GLY A 1 90 ? 45.505 -18.987 95.867 1 125.01 422 GLY A C 1
ATOM 682 O O . GLY A 1 90 ? 44.327 -19.285 95.651 1 125.12 422 GLY A O 1
ATOM 683 N N . LYS A 1 91 ? 46.167 -19.433 96.952 1 126.99 423 LYS A N 1
ATOM 684 C CA . LYS A 1 91 ? 45.513 -20.27 97.954 1 128.98 423 LYS A CA 1
ATOM 685 C C . LYS A 1 91 ? 45.967 -19.857 99.346 1 129.96 423 LYS A C 1
ATOM 686 O O . LYS A 1 91 ? 46.877 -20.472 99.909 1 130.65 423 LYS A O 1
ATOM 692 N N . ARG B 1 2 ? 39.153 -3.903 67.657 1 148.08 334 ARG B N 1
ATOM 693 C CA . ARG B 1 2 ? 38.982 -2.799 66.706 1 148.26 334 ARG B CA 1
ATOM 694 C C . ARG B 1 2 ? 38.022 -1.773 67.24 1 14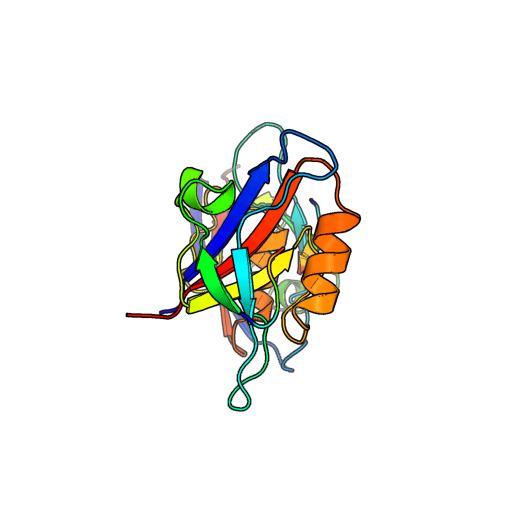5.73 334 ARG B C 1
ATOM 695 O O . ARG B 1 2 ? 38.371 -0.6 67.305 1 146.19 334 ARG B O 1
ATOM 703 N N . GLU B 1 3 ? 36.811 -2.198 67.611 1 143.28 335 GLU B N 1
ATOM 704 C CA . GLU B 1 3 ? 35.79 -1.302 68.173 1 141.16 335 GLU B CA 1
ATOM 705 C C . GLU B 1 3 ? 36.149 -0.941 69.627 1 138.18 335 GLU B C 1
ATOM 706 O O . GLU B 1 3 ? 36.944 -1.633 70.263 1 138.7 335 GLU B O 1
ATOM 712 N N . GLU B 1 4 ? 35.576 0.123 70.154 1 135.36 336 GLU B N 1
ATOM 713 C CA . GLU B 1 4 ? 35.827 0.519 71.535 1 133.3 336 GLU B CA 1
ATOM 714 C C . GLU B 1 4 ? 34.531 0.427 72.282 1 130.02 336 GLU B C 1
ATOM 715 O O . GLU B 1 4 ? 33.62 1.187 71.975 1 129.96 336 GLU B O 1
ATOM 721 N N . ILE B 1 5 ? 34.403 -0.532 73.217 1 127.06 337 ILE B N 1
ATOM 722 C CA . ILE B 1 5 ? 33.195 -0.597 74.038 1 124.36 337 ILE B CA 1
ATOM 723 C C . ILE B 1 5 ? 33.53 -0.084 75.442 1 121.65 337 ILE B C 1
ATOM 724 O O . ILE B 1 5 ? 34.5 -0.539 76.058 1 121.89 337 ILE B O 1
ATOM 729 N N . PHE B 1 6 ? 32.771 0.903 75.916 1 119 338 PHE B N 1
ATOM 730 C CA . PHE B 1 6 ? 33.022 1.53 77.208 1 117.03 338 PHE B CA 1
ATOM 731 C C . PHE B 1 6 ? 31.752 2.136 77.803 1 114.66 338 PHE B C 1
ATOM 732 O O . PHE B 1 6 ? 30.754 2.278 77.112 1 114.65 338 PHE B O 1
ATOM 740 N N . GLN B 1 7 ? 31.797 2.521 79.08 1 112.58 339 GLN B N 1
ATOM 741 C CA . GLN B 1 7 ? 30.665 3.16 79.735 1 111.03 339 GLN B CA 1
ATOM 742 C C . GLN B 1 7 ? 31.01 4.563 80.151 1 109.46 339 GLN B C 1
ATOM 743 O O . GLN B 1 7 ? 32.144 4.848 80.537 1 109.21 339 GLN B O 1
ATOM 749 N N . VAL B 1 8 ? 30.019 5.443 80.068 1 108.15 340 VAL B N 1
ATOM 750 C CA . VAL B 1 8 ? 30.115 6.851 80.401 1 107.29 340 VAL B CA 1
ATOM 751 C C . VAL B 1 8 ? 28.871 7.182 81.204 1 106.48 340 VAL B C 1
ATOM 752 O O . VAL B 1 8 ? 27.779 6.954 80.713 1 107.48 340 VAL B O 1
ATOM 756 N N . ALA B 1 9 ? 29.013 7.716 82.413 1 104.74 341 ALA B N 1
ATOM 757 C CA . ALA B 1 9 ? 27.863 8.09 83.234 1 103.93 341 ALA B CA 1
ATOM 758 C C . ALA B 1 9 ? 27.76 9.595 83.388 1 103.24 341 ALA B C 1
ATOM 759 O O . ALA B 1 9 ? 28.654 10.215 83.931 1 103.03 341 ALA B O 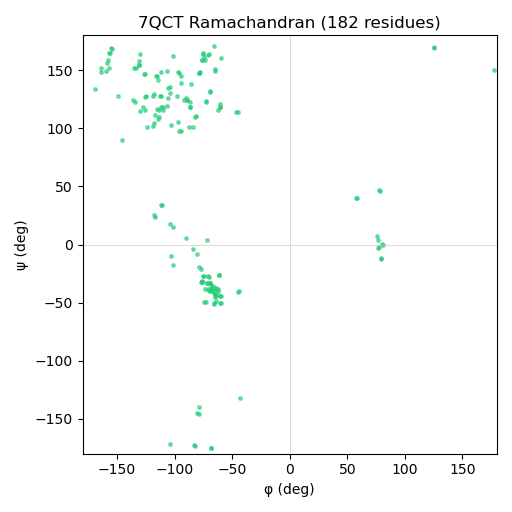1
ATOM 761 N N . LEU B 1 10 ? 26.672 10.187 82.91 1 103.33 342 LEU B N 1
ATOM 762 C CA . LEU B 1 10 ? 26.436 11.626 83.02 1 103.82 342 LEU B CA 1
ATOM 763 C C . LEU B 1 10 ? 25.537 11.936 84.211 1 105.35 342 LEU B C 1
ATOM 764 O O . LEU B 1 10 ? 24.672 11.129 84.551 1 105.55 342 LEU B O 1
ATOM 769 N N . HIS B 1 11 ? 25.723 13.098 84.834 1 106.17 343 HIS B N 1
ATOM 770 C CA . HIS B 1 11 ? 24.934 13.45 85.994 1 107.75 343 HIS B CA 1
ATOM 771 C C . HIS B 1 11 ? 24.089 14.683 85.813 1 109.13 343 HIS B C 1
ATOM 772 O O . HIS B 1 11 ? 24.603 15.794 85.903 1 109.96 343 HIS B O 1
ATOM 779 N N . LYS B 1 12 ? 22.782 14.487 85.631 1 109.35 344 LYS B N 1
ATOM 780 C CA . LYS B 1 12 ? 21.794 15.541 85.486 1 110.47 344 LYS B CA 1
ATOM 781 C C . LYS B 1 12 ? 21.758 16.364 86.769 1 112.69 344 LYS B C 1
ATOM 782 O O . LYS B 1 12 ? 21.408 15.829 87.818 1 112.98 344 LYS B O 1
ATOM 788 N N . ARG B 1 13 ? 22.127 17.653 86.701 1 114.15 345 ARG B N 1
ATOM 789 C CA . ARG B 1 13 ? 22.097 18.529 87.875 1 116.15 345 ARG B CA 1
ATOM 790 C C . ARG B 1 13 ? 20.646 18.845 88.305 1 116.91 345 ARG B C 1
ATOM 791 O O . ARG B 1 13 ? 20.384 19.052 89.488 1 117.78 345 ARG B O 1
ATOM 799 N N . ASP B 1 14 ? 19.706 18.834 87.357 1 116.77 346 ASP B N 1
ATOM 800 C CA . ASP B 1 14 ? 18.29 19.015 87.633 1 117.41 346 ASP B CA 1
ATOM 801 C C . ASP B 1 14 ? 17.483 17.952 86.891 1 117.03 346 ASP B C 1
ATOM 802 O O . ASP B 1 14 ? 17.904 17.466 85.846 1 116.95 346 ASP B O 1
ATOM 807 N N . SER B 1 15 ? 16.32 17.597 87.449 1 116.72 347 SER B N 1
ATOM 808 C CA . SER B 1 15 ? 15.361 16.602 86.959 1 116.71 347 SER B CA 1
ATOM 809 C C . SER B 1 15 ? 15.091 16.693 85.455 1 115.8 347 SER B C 1
ATOM 810 O O . SER B 1 15 ? 14.964 15.666 84.793 1 116.19 347 SER B O 1
ATOM 813 N N . GLY B 1 16 ? 14.987 17.91 84.934 1 114.3 348 GLY B N 1
ATOM 814 C CA . GLY B 1 16 ? 14.705 18.107 83.522 1 113.49 348 GLY B CA 1
ATOM 815 C C . GLY B 1 16 ? 15.889 18.522 82.68 1 112.71 348 GLY B C 1
ATOM 816 O O . GLY B 1 16 ? 15.705 19.031 81.576 1 112.65 348 GLY B O 1
ATOM 817 N N . GLU B 1 17 ? 17.108 18.326 83.185 1 112.24 349 GLU B N 1
ATOM 818 C CA . GLU B 1 17 ? 18.299 18.708 82.443 1 112.47 349 GLU B CA 1
ATOM 819 C C . GLU B 1 17 ? 18.523 17.821 81.227 1 113.9 349 GLU B C 1
ATOM 820 O O . GLU B 1 17 ? 18.429 16.6 81.317 1 114.18 349 GLU B O 1
ATOM 826 N N . GLN B 1 18 ? 18.775 18.441 80.078 1 114.7 350 GLN B N 1
ATOM 827 C CA . GLN B 1 18 ? 19.073 17.715 78.86 1 115.98 350 GLN B CA 1
ATOM 828 C C . GLN B 1 18 ? 20.514 17.281 78.932 1 118.09 350 GLN B C 1
ATOM 829 O O . GLN B 1 18 ? 21.358 18.022 79.442 1 117.98 350 GLN B O 1
ATOM 835 N N . LEU B 1 19 ? 20.822 16.134 78.334 1 119.8 351 LEU B N 1
ATOM 836 C CA . LEU B 1 19 ? 22.193 15.66 78.254 1 121.86 351 LEU B CA 1
ATOM 837 C C . LEU B 1 19 ? 23.006 16.445 77.221 1 124.93 351 LEU B C 1
ATOM 838 O O . LEU B 1 19 ? 24.221 16.552 77.357 1 125.16 351 LEU B O 1
ATOM 843 N N . GLY B 1 20 ? 22.346 16.986 76.205 1 127.49 352 GLY B N 1
ATOM 844 C CA . GLY B 1 20 ? 23.03 17.738 75.166 1 130.9 352 GLY B CA 1
ATOM 845 C C . GLY B 1 20 ? 23.691 16.802 74.188 1 134.52 352 GLY B C 1
ATOM 846 O O . GLY B 1 20 ? 24.865 16.973 73.86 1 134.52 352 GLY B O 1
ATOM 847 N N . ILE B 1 21 ? 22.938 15.774 73.767 1 137.5 353 ILE B N 1
ATOM 848 C CA . ILE B 1 21 ? 23.349 14.741 72.824 1 141.16 353 ILE B CA 1
ATOM 849 C C . ILE B 1 21 ? 22.314 14.703 71.708 1 145.86 353 ILE B C 1
ATOM 850 O O . ILE B 1 21 ? 21.132 14.562 72.012 1 146.2 353 I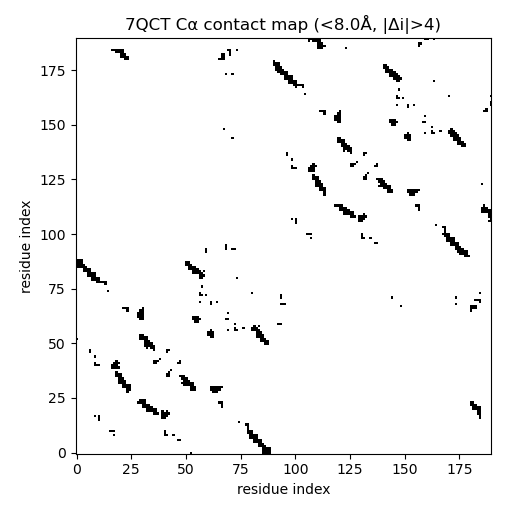LE B O 1
ATOM 855 N N . LYS B 1 22 ? 22.736 14.799 70.429 1 149.2 354 LYS B N 1
ATOM 856 C CA . LYS B 1 22 ? 21.821 14.726 69.285 1 152.71 354 LYS B CA 1
ATOM 857 C C . LYS B 1 22 ? 21.759 13.286 68.76 1 156.45 354 LYS B C 1
ATOM 858 O O . LYS B 1 22 ? 22.627 12.908 67.989 1 156.94 354 LYS B O 1
ATOM 864 N N . LEU B 1 23 ? 20.748 12.487 69.149 1 158.81 355 LEU B N 1
ATOM 865 C CA . LEU B 1 23 ? 20.655 11.094 68.701 1 161.47 355 LEU B CA 1
ATOM 866 C C . LEU B 1 23 ? 19.938 10.923 67.372 1 165.01 355 LEU B C 1
ATOM 867 O O . LEU B 1 23 ? 18.795 11.342 67.222 1 165.22 355 LEU B O 1
ATOM 872 N N . VAL B 1 24 ? 20.62 10.317 66.398 1 167.7 356 VAL B N 1
ATOM 873 C CA . VAL B 1 24 ? 20.05 10.082 65.079 1 170.91 356 VAL B CA 1
ATOM 874 C C . VAL B 1 24 ? 20.238 8.623 64.645 1 174.28 356 VAL B C 1
ATOM 875 O O . VAL B 1 24 ? 21.071 7.901 65.199 1 174.38 356 VAL B O 1
ATOM 879 N N . ARG B 1 25 ? 19.456 8.236 63.613 1 177.07 357 ARG B N 1
ATOM 880 C CA . ARG B 1 25 ? 19.458 6.979 62.879 1 180.32 357 ARG B CA 1
ATOM 881 C C . ARG B 1 25 ? 20.149 7.164 61.485 1 182.94 357 ARG B C 1
ATOM 882 O O . ARG B 1 25 ? 20.76 8.207 61.234 1 182.91 357 ARG B O 1
ATOM 890 N N . ARG B 1 26 ? 20.082 6.124 60.611 1 185.09 358 ARG B N 1
ATOM 891 C CA . ARG B 1 26 ? 20.626 5.986 59.244 1 187.75 358 ARG B CA 1
ATOM 892 C C . ARG B 1 26 ? 20 4.704 58.627 1 189.6 358 ARG B C 1
ATOM 893 O O . ARG B 1 26 ? 19.935 3.661 59.278 1 189.92 358 ARG B O 1
ATOM 901 N N . THR B 1 27 ? 19.524 4.784 57.397 1 190.62 359 THR B N 1
ATOM 902 C CA . THR B 1 27 ? 18.862 3.661 56.723 1 192.48 359 THR B CA 1
ATOM 903 C C . THR B 1 27 ? 19.817 2.519 56.31 1 193.84 359 THR B C 1
ATOM 904 O O . THR B 1 27 ? 19.402 1.578 55.617 1 194.16 359 THR B O 1
ATOM 908 N N . ASP B 1 28 ? 21.1 2.625 56.668 1 194.19 360 ASP B N 1
ATOM 909 C CA . ASP B 1 28 ? 22.108 1.667 56.223 1 194.62 360 ASP B CA 1
ATOM 910 C C . ASP B 1 28 ? 22.485 0.614 57.289 1 193.72 360 ASP B C 1
ATOM 911 O O . ASP B 1 28 ? 23.025 -0.442 56.933 1 194.11 360 ASP B O 1
ATOM 916 N N . GLU B 1 29 ? 22.167 0.872 58.571 1 192.2 361 GLU B N 1
ATOM 917 C CA . GLU B 1 29 ? 22.513 -0.065 59.647 1 191.42 361 GLU B CA 1
ATOM 918 C C . GLU B 1 29 ? 21.649 0.149 60.908 1 190.29 361 GLU B C 1
ATOM 919 O O . GLU B 1 29 ? 21.246 1.277 61.162 1 190.75 361 GLU B O 1
ATOM 925 N N . PRO B 1 30 ? 21.348 -0.89 61.718 1 188.55 362 PRO B N 1
ATOM 926 C CA . PRO B 1 30 ? 20.536 -0.662 62.928 1 187 362 PRO B CA 1
ATOM 927 C C . PRO B 1 30 ? 21.327 -0.005 64.061 1 184.64 362 PRO B C 1
ATOM 928 O O . PRO B 1 30 ? 22.554 -0.066 64.081 1 184.84 362 PRO B O 1
ATOM 932 N N . GLY B 1 31 ? 20.618 0.626 64.985 1 182.25 363 GLY B N 1
ATOM 933 C CA . GLY B 1 31 ? 21.251 1.27 66.123 1 180.65 363 GLY B CA 1
ATOM 934 C C . GLY B 1 31 ? 20.907 2.731 66.313 1 178.56 363 GLY B C 1
ATOM 935 O O . GLY B 1 31 ? 20.291 3.34 65.439 1 178.53 363 GLY B O 1
ATOM 936 N N . VAL B 1 32 ? 21.295 3.3 67.477 1 176.47 364 VAL B N 1
ATOM 937 C CA . VAL B 1 32 ? 21.104 4.71 67.829 1 174.65 364 VAL B CA 1
ATOM 938 C C . VAL B 1 32 ? 22.483 5.341 67.893 1 172.91 364 VAL B C 1
ATOM 939 O O . VAL B 1 32 ? 23.365 4.787 68.551 1 173.04 364 VAL B O 1
ATOM 943 N N . PHE B 1 33 ? 22.699 6.457 67.181 1 171.1 365 PHE B N 1
ATOM 944 C CA . PHE B 1 33 ? 24.032 7.047 67.098 1 170 365 PHE B CA 1
ATOM 945 C C . PHE B 1 33 ? 24.097 8.514 67.489 1 168.33 365 PHE B C 1
ATOM 946 O O . PHE B 1 33 ? 23.176 9.259 67.205 1 168.36 365 PHE B O 1
ATOM 954 N N . ILE B 1 34 ? 25.214 8.945 68.081 1 166.95 366 ILE B N 1
ATOM 955 C CA . ILE B 1 34 ? 25.414 10.339 68.46 1 166.19 366 ILE B CA 1
ATOM 956 C C . ILE B 1 34 ? 25.881 11.123 67.251 1 166.19 366 ILE B C 1
ATOM 957 O O . ILE B 1 34 ? 27 10.939 66.79 1 166.09 366 ILE B O 1
ATOM 962 N N . LEU B 1 35 ? 25.025 11.992 66.738 1 166.26 367 LEU B N 1
ATOM 963 C CA . LEU B 1 35 ? 25.327 12.835 65.589 1 166.8 367 LEU B CA 1
ATOM 964 C C . LEU B 1 35 ? 26.305 13.944 65.996 1 167.2 367 LEU B C 1
ATOM 965 O O . LEU B 1 35 ? 27.311 14.166 65.324 1 167.26 367 LEU B O 1
ATOM 970 N N . ASP B 1 36 ? 25.993 14.641 67.091 1 167.27 368 ASP B N 1
ATOM 971 C CA . ASP B 1 36 ? 26.803 15.726 67.604 1 167.67 368 ASP B CA 1
ATOM 972 C C . ASP B 1 36 ? 26.522 15.981 69.078 1 166.93 368 ASP B C 1
ATOM 973 O O . ASP B 1 36 ? 25.453 15.628 69.582 1 166.95 368 ASP B O 1
ATOM 978 N N . LEU B 1 37 ? 27.489 16.571 69.784 1 165.98 369 LEU B N 1
ATOM 979 C CA . LEU B 1 37 ? 27.302 16.939 71.175 1 165.26 369 LEU B CA 1
ATOM 980 C C . LEU B 1 37 ? 27.092 18.438 71.235 1 165.2 369 LEU B C 1
ATOM 981 O O . LEU B 1 37 ? 27.778 19.207 70.543 1 165.46 369 LEU B O 1
ATOM 986 N N . LEU B 1 38 ? 26.102 18.85 72.02 1 164.63 370 LEU B N 1
ATOM 987 C CA . LEU B 1 38 ? 25.768 20.257 72.126 1 164.67 370 LEU B CA 1
ATOM 988 C C . LEU B 1 38 ? 26.807 21.016 72.909 1 164.32 370 LEU B C 1
ATOM 989 O O . LEU B 1 38 ? 27.122 20.644 74.032 1 164.66 370 LEU B O 1
ATOM 994 N N . GLU B 1 39 ? 27.373 22.041 72.277 1 163.41 371 GLU B N 1
ATOM 995 C CA . GLU B 1 39 ? 28.422 22.915 72.793 1 163.14 371 GLU B CA 1
ATOM 996 C C . GLU B 1 39 ? 28.173 23.376 74.233 1 161.51 371 GLU B C 1
ATOM 997 O O . GLU B 1 39 ? 27.222 24.112 74.482 1 162.16 371 GLU B O 1
ATOM 1003 N N . GLY B 1 40 ? 29.015 22.955 75.17 1 159.26 372 GLY B N 1
ATOM 1004 C CA . GLY B 1 40 ? 28.864 23.348 76.568 1 157.65 372 GLY B CA 1
ATOM 1005 C C . GLY B 1 40 ? 27.821 22.572 77.357 1 155.52 372 GLY B C 1
ATOM 1006 O O . GLY B 1 40 ? 27.64 22.818 78.552 1 155.65 372 GLY B O 1
ATOM 1007 N N . GLY B 1 41 ? 27.166 21.61 76.709 1 153.33 373 GLY B N 1
ATOM 1008 C CA . GLY B 1 41 ? 26.151 20.757 77.319 1 151.57 373 GLY B CA 1
ATOM 1009 C C . GLY B 1 41 ? 26.707 19.799 78.348 1 149.2 373 GLY B C 1
ATOM 1010 O O . GLY B 1 41 ? 27.888 19.873 78.686 1 149.16 373 GLY B O 1
ATOM 1011 N N . LEU B 1 42 ? 25.862 18.908 78.874 1 147.12 374 LEU B N 1
ATOM 1012 C CA . LEU B 1 42 ? 26.3 17.966 79.901 1 145.7 374 LEU B CA 1
ATOM 1013 C C . LEU B 1 42 ? 27.334 16.975 79.363 1 144.69 374 LEU B C 1
ATOM 1014 O O . LEU B 1 42 ? 28.402 16.811 79.954 1 144.41 374 LEU B O 1
ATOM 1019 N N . ALA B 1 43 ? 27.016 16.337 78.232 1 144.08 375 ALA B N 1
ATOM 1020 C CA . ALA B 1 43 ? 27.866 15.348 77.592 1 144.08 375 ALA B CA 1
ATOM 1021 C C . ALA B 1 43 ? 29.13 15.966 77.025 1 144.39 375 ALA B C 1
ATOM 1022 O O . ALA B 1 43 ? 30.196 15.346 77.065 1 144.68 375 ALA B O 1
ATOM 1024 N N . ALA B 1 44 ? 29.013 17.176 76.48 1 144.16 376 ALA B N 1
ATOM 1025 C CA . ALA B 1 44 ? 30.164 17.858 75.917 1 144.6 376 ALA B CA 1
ATOM 1026 C C . ALA B 1 44 ? 31.141 18.284 77.012 1 144.69 376 ALA B C 1
ATOM 1027 O O . ALA B 1 44 ? 32.346 18.281 76.773 1 145.17 376 ALA B O 1
ATOM 1029 N N . GLN B 1 45 ? 30.641 18.637 78.208 1 144.17 377 GLN B N 1
ATOM 1030 C CA . GLN B 1 45 ? 31.522 19.02 79.313 1 144.03 377 GLN B CA 1
ATOM 1031 C C . GLN B 1 45 ? 32.266 17.814 79.873 1 143.41 377 GLN B C 1
ATOM 1032 O O . GLN B 1 45 ? 33.419 17.94 80.291 1 143.56 377 GLN B O 1
ATOM 1038 N N . ASP B 1 46 ? 31.62 16.642 79.855 1 142.57 378 ASP B N 1
ATOM 1039 C CA . ASP B 1 46 ? 32.241 15.392 80.265 1 142.42 378 ASP B CA 1
ATOM 1040 C C . ASP B 1 46 ? 33.379 15.064 79.291 1 142.68 378 ASP B C 1
ATOM 1041 O O . ASP B 1 46 ? 34.477 14.706 79.723 1 142.95 378 ASP B O 1
ATOM 1046 N N . GLY B 1 47 ? 33.107 15.212 77.993 1 142.37 379 GLY B N 1
ATOM 1047 C CA . GLY B 1 47 ? 34.093 15.008 76.939 1 142.35 379 GLY B CA 1
ATOM 1048 C C . GLY B 1 47 ? 34.357 13.569 76.559 1 141.81 379 GLY B C 1
ATOM 1049 O O . GLY B 1 47 ? 35.001 13.313 75.542 1 141.97 379 GLY B O 1
ATOM 1050 N N . ARG B 1 48 ? 33.877 12.619 77.368 1 141.07 380 ARG B N 1
ATOM 1051 C CA . ARG B 1 48 ? 34.089 11.207 77.091 1 140.61 380 ARG B CA 1
ATOM 1052 C C . ARG B 1 48 ? 33.374 10.808 75.814 1 141.76 380 ARG B C 1
ATOM 1053 O O . ARG B 1 48 ? 33.975 10.14 74.991 1 141.9 380 ARG B O 1
ATOM 1061 N N . LEU B 1 49 ? 32.141 11.275 75.601 1 142.63 381 LEU B N 1
ATOM 1062 C CA . LEU B 1 49 ? 31.406 10.969 74.374 1 144.12 381 LEU B CA 1
ATOM 1063 C C . LEU B 1 49 ? 31.917 11.77 73.163 1 146.7 381 LEU B C 1
ATOM 1064 O O . LEU B 1 49 ? 32.643 12.752 73.326 1 147.13 381 LEU B O 1
ATOM 1069 N N . SER B 1 50 ? 31.552 11.34 71.943 1 148.13 382 SER B N 1
ATOM 1070 C CA . SER B 1 50 ? 31.987 11.975 70.693 1 149.68 382 SER B CA 1
ATOM 1071 C C . SER B 1 50 ? 31.002 11.664 69.541 1 150.8 382 SER B C 1
ATOM 1072 O O . SER B 1 50 ? 30.171 10.765 69.661 1 150.99 382 SER B O 1
ATOM 1075 N N . SER B 1 51 ? 31.083 12.415 68.436 1 151.55 383 SER B N 1
ATOM 1076 C CA . SER B 1 51 ? 30.25 12.149 67.267 1 152.84 383 SER B CA 1
ATOM 1077 C C . SER B 1 51 ? 30.623 10.765 66.677 1 153.93 383 SER B C 1
ATOM 1078 O O . SER B 1 51 ? 31.781 10.325 66.783 1 154.7 383 SER B O 1
ATOM 1081 N N . ASN B 1 52 ? 29.632 10.09 66.066 1 153.41 384 ASN B N 1
ATOM 1082 C CA . ASN B 1 52 ? 29.74 8.752 65.462 1 152.85 384 ASN B CA 1
ATOM 1083 C C . ASN B 1 52 ? 29.75 7.599 66.482 1 150.87 384 ASN B C 1
ATOM 1084 O O . ASN B 1 52 ? 29.89 6.445 66.079 1 151.37 384 ASN B O 1
ATOM 1089 N N . ASP B 1 53 ? 29.581 7.896 67.771 1 148.52 385 ASP B N 1
ATOM 1090 C CA . ASP B 1 53 ? 29.483 6.849 68.777 1 147.09 385 ASP B CA 1
ATOM 1091 C C . ASP B 1 53 ? 28.115 6.18 68.654 1 145.48 385 ASP B C 1
ATOM 1092 O O . ASP B 1 53 ? 27.19 6.753 68.073 1 145.51 385 ASP B O 1
ATOM 1097 N N . ARG B 1 54 ? 27.993 4.96 69.155 1 144.04 386 ARG B N 1
ATOM 1098 C CA . ARG B 1 54 ? 26.731 4.241 69.084 1 143.17 386 ARG B CA 1
ATOM 1099 C C . ARG B 1 54 ? 26.271 3.97 70.481 1 141.88 386 ARG B C 1
ATOM 1100 O O . ARG B 1 54 ? 27.037 3.428 71.273 1 142.19 386 ARG B O 1
ATOM 1108 N N . VAL B 1 55 ? 25.036 4.341 70.802 1 140.28 387 VAL B N 1
ATOM 1109 C CA . VAL B 1 55 ? 24.511 4.101 72.137 1 139.3 387 VAL B CA 1
ATOM 1110 C C . VAL B 1 55 ? 23.956 2.678 72.231 1 138.65 387 VAL B C 1
ATOM 1111 O O . VAL B 1 55 ? 22.886 2.389 71.7 1 139.08 387 VAL B O 1
ATOM 1115 N N . LEU B 1 56 ? 24.728 1.768 72.834 1 137.48 388 LEU B N 1
ATOM 1116 C CA . LEU B 1 56 ? 24.328 0.373 72.964 1 136.86 388 LEU B CA 1
ATOM 1117 C C . LEU B 1 56 ? 23.295 0.171 74.055 1 136.3 388 LEU B C 1
ATOM 1118 O O . LEU B 1 56 ? 22.479 -0.733 73.948 1 136.26 388 LEU B O 1
ATOM 1123 N N . ALA B 1 57 ? 23.351 0.971 75.128 1 135.73 389 ALA B N 1
ATOM 1124 C CA . ALA B 1 57 ? 22.419 0.877 76.255 1 135.78 389 ALA B CA 1
ATOM 1125 C C . ALA B 1 57 ? 22.465 2.127 77.113 1 135.83 389 ALA B C 1
ATOM 1126 O O . ALA B 1 57 ? 23.509 2.756 77.223 1 136.1 389 ALA B O 1
ATOM 1128 N N . ILE B 1 58 ? 21.336 2.486 77.728 1 135.55 390 ILE B N 1
ATOM 1129 C CA . ILE B 1 58 ? 21.254 3.609 78.653 1 135.86 390 ILE B CA 1
ATOM 1130 C C . ILE B 1 58 ? 20.63 3.055 79.91 1 137.51 390 ILE B C 1
ATOM 1131 O O . ILE B 1 58 ? 19.521 2.545 79.851 1 137.67 390 ILE B O 1
ATOM 1136 N N . ASN B 1 59 ? 21.354 3.098 81.024 1 138.79 391 ASN B N 1
ATOM 1137 C CA . ASN B 1 59 ? 20.914 2.581 82.312 1 140.88 391 ASN B CA 1
ATOM 1138 C C . ASN B 1 59 ? 20.566 1.097 82.231 1 143.68 391 ASN B C 1
ATOM 1139 O O . ASN B 1 59 ? 19.566 0.655 82.801 1 143.62 391 ASN B O 1
ATOM 1144 N N . GLY B 1 60 ? 21.374 0.344 81.491 1 146.03 392 GLY B N 1
ATOM 1145 C CA . GLY B 1 60 ? 21.152 -1.089 81.326 1 148.73 392 GLY B CA 1
ATOM 1146 C C . GLY B 1 60 ? 20.042 -1.474 80.363 1 151.49 392 GLY B C 1
ATOM 1147 O O . GLY B 1 60 ? 19.815 -2.665 80.13 1 151.66 392 GLY B O 1
ATOM 1148 N N . HIS B 1 61 ? 19.337 -0.487 79.797 1 153.5 393 HIS B N 1
ATOM 1149 C CA . HIS B 1 61 ? 18.261 -0.761 78.859 1 155.98 393 HIS B CA 1
ATOM 1150 C C . HIS B 1 61 ? 18.842 -0.885 77.481 1 158.54 393 HIS B C 1
ATOM 1151 O O . HIS B 1 61 ? 19.438 0.06 76.984 1 158.42 393 HIS B O 1
ATOM 1158 N N . ASP B 1 62 ? 18.69 -2.061 76.874 1 160.83 394 ASP B N 1
ATOM 1159 C CA . ASP B 1 62 ? 19.232 -2.359 75.556 1 163.68 394 ASP B CA 1
ATOM 1160 C C . ASP B 1 62 ? 18.705 -1.465 74.444 1 166.08 394 ASP B C 1
ATOM 1161 O O . ASP B 1 62 ? 17.508 -1.444 74.15 1 166.42 394 ASP B O 1
ATOM 1166 N N . LEU B 1 63 ? 19.618 -0.727 73.827 1 167.56 395 LEU B N 1
ATOM 1167 C CA . LEU B 1 63 ? 19.317 0.148 72.703 1 169.51 395 LEU B CA 1
ATOM 1168 C C . LEU B 1 63 ? 20.05 -0.295 71.427 1 171.94 395 LEU B C 1
ATOM 1169 O O . LEU B 1 63 ? 20.235 0.512 70.514 1 172.02 395 LEU B O 1
ATOM 1174 N N . LYS B 1 64 ? 20.422 -1.59 71.336 1 173.7 396 LYS B N 1
ATOM 1175 C CA . LYS B 1 64 ?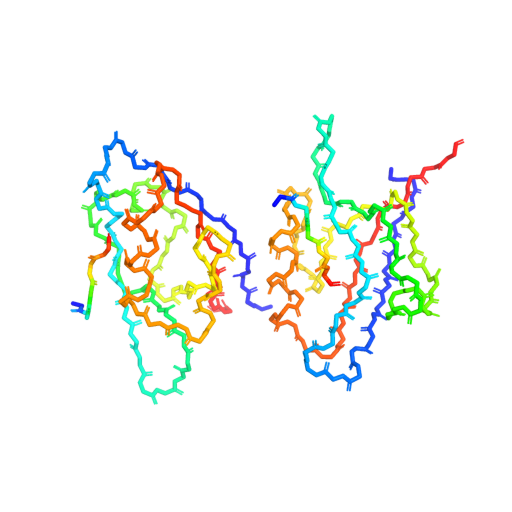 21.126 -2.163 70.196 1 175.94 396 LYS B CA 1
ATOM 1176 C C . LYS B 1 64 ? 20.259 -2.001 68.963 1 178.32 396 LYS B C 1
ATOM 1177 O O . LYS B 1 64 ? 20.71 -1.432 67.977 1 178.78 396 LYS B O 1
ATOM 1183 N N . TYR B 1 65 ? 18.99 -2.394 69.052 1 179.62 397 TYR B N 1
ATOM 1184 C CA . TYR B 1 65 ? 18.056 -2.211 67.949 1 181.37 39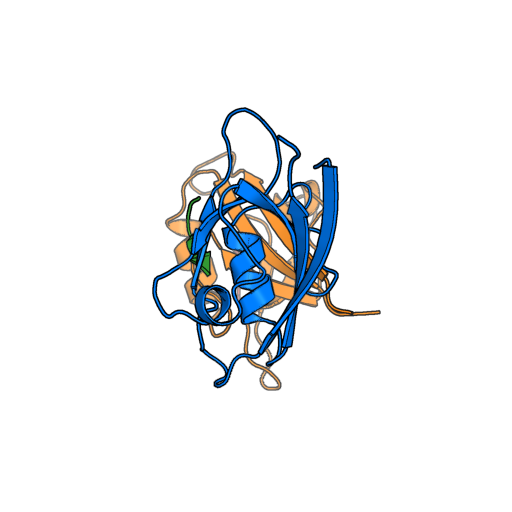7 TYR B CA 1
ATOM 1185 C C . TYR B 1 65 ? 16.988 -1.155 68.297 1 181.33 397 TYR B C 1
ATOM 1186 O O . TYR B 1 65 ? 15.848 -1.25 67.844 1 181.45 397 TYR B O 1
ATOM 1195 N N . GLY B 1 66 ? 17.383 -0.148 69.074 1 180.78 398 GLY B N 1
ATOM 1196 C CA . GLY B 1 66 ? 16.497 0.908 69.533 1 180.7 398 GLY B CA 1
ATOM 1197 C C . GLY B 1 66 ? 16.288 2.044 68.556 1 180.26 398 GLY B C 1
ATOM 1198 O O . GLY B 1 66 ? 16.713 1.982 67.401 1 180.45 398 GLY B O 1
ATOM 1199 N N . THR B 1 67 ? 15.597 3.084 69.026 1 179.33 399 THR B N 1
ATOM 1200 C CA . THR B 1 67 ? 15.28 4.307 68.287 1 178.81 399 THR B CA 1
ATOM 1201 C C . THR B 1 67 ? 15.648 5.511 69.175 1 178.32 399 THR B C 1
ATOM 1202 O O . THR B 1 67 ? 15.632 5.379 70.404 1 178.42 399 THR B O 1
ATOM 1206 N N . PRO B 1 68 ? 15.948 6.7 68.604 1 177.56 400 PRO B N 1
ATOM 1207 C CA . PRO B 1 68 ? 16.271 7.857 69.462 1 176.88 400 PRO B CA 1
ATOM 1208 C C . PRO B 1 68 ? 15.12 8.252 70.383 1 175.88 400 PRO B C 1
ATOM 1209 O O . PRO B 1 68 ? 15.37 8.805 71.448 1 176.06 400 PRO B O 1
ATOM 1213 N N . GLU B 1 69 ? 13.867 7.944 69.987 1 174.65 401 GLU B N 1
ATOM 1214 C CA . GLU B 1 69 ? 12.683 8.201 70.799 1 173.91 401 GLU B CA 1
ATOM 1215 C C . GLU B 1 69 ? 12.762 7.353 72.075 1 172.72 401 GLU B C 1
ATOM 1216 O O . GLU B 1 69 ? 12.601 7.895 73.166 1 173.19 401 GLU B O 1
ATOM 1222 N N . LEU B 1 70 ? 13.054 6.037 71.948 1 170.82 402 LEU B N 1
ATOM 1223 C CA . LEU B 1 70 ? 13.16 5.141 73.102 1 169.26 402 LEU B CA 1
ATOM 1224 C C . LEU B 1 70 ? 14.287 5.592 74.014 1 166.8 402 LEU B C 1
ATOM 1225 O O . LEU B 1 70 ? 14.116 5.591 75.226 1 167.28 402 LEU B O 1
ATOM 1230 N N . ALA B 1 71 ? 15.418 6.026 73.44 1 164.03 403 ALA B N 1
ATOM 1231 C CA . ALA B 1 71 ? 16.55 6.514 74.22 1 161.8 403 ALA B CA 1
ATOM 1232 C C . ALA B 1 71 ? 16.147 7.728 75.059 1 159.49 403 ALA B C 1
ATOM 1233 O O . ALA B 1 71 ? 16.419 7.75 76.253 1 159.43 403 ALA B O 1
ATOM 1235 N N . ALA B 1 72 ? 15.409 8.68 74.458 1 157.48 404 ALA B N 1
ATOM 1236 C CA . ALA B 1 72 ? 14.927 9.885 75.125 1 155.93 404 ALA B CA 1
ATOM 1237 C C . ALA B 1 72 ? 13.949 9.561 76.232 1 154.39 404 ALA B C 1
ATOM 1238 O O . ALA B 1 72 ? 13.979 10.202 77.269 1 154.54 404 ALA B O 1
ATOM 1240 N N . GLN B 1 73 ? 13.107 8.55 76.019 1 152.95 405 GLN B N 1
ATOM 1241 C CA . GLN B 1 73 ? 12.135 8.071 76.99 1 152.33 405 GLN B CA 1
ATOM 1242 C C . GLN B 1 73 ? 12.877 7.543 78.219 1 150.8 405 GLN B C 1
ATOM 1243 O O . GLN B 1 73 ? 12.478 7.837 79.339 1 151.05 405 GLN B O 1
ATOM 1249 N N . ILE B 1 74 ? 13.963 6.784 78.009 1 148.99 406 ILE B N 1
ATOM 1250 C CA . ILE B 1 74 ? 14.745 6.222 79.1 1 147.65 406 ILE B CA 1
ATOM 1251 C C . ILE B 1 74 ? 15.478 7.323 79.847 1 145.97 406 ILE B C 1
ATOM 1252 O O . ILE B 1 74 ? 15.506 7.3 81.07 1 146.05 406 ILE B O 1
ATOM 1257 N N . ILE B 1 75 ? 15.998 8.326 79.129 1 144.44 407 ILE B N 1
ATOM 1258 C CA . ILE B 1 75 ? 16.693 9.456 79.736 1 143.61 407 ILE B CA 1
ATOM 1259 C C . ILE B 1 75 ? 15.738 10.32 80.566 1 144.06 407 ILE B C 1
ATOM 1260 O O . ILE B 1 75 ? 16.117 10.814 81.631 1 144.28 407 ILE B O 1
ATOM 1265 N N . GLN B 1 76 ? 14.488 10.465 80.11 1 144.02 408 GLN B N 1
ATOM 1266 C CA . GLN B 1 76 ? 13.486 11.248 80.832 1 144.48 408 GLN B CA 1
ATOM 1267 C C . GLN B 1 76 ? 13.007 10.51 82.08 1 143.75 408 GLN B C 1
ATOM 1268 O O . GLN B 1 76 ? 12.79 11.131 83.117 1 143.95 408 GLN B O 1
ATOM 1274 N N . ALA B 1 77 ? 12.861 9.182 81.986 1 142.71 409 ALA B N 1
ATOM 1275 C CA . ALA B 1 77 ? 12.419 8.365 83.113 1 142.13 409 ALA B CA 1
ATOM 1276 C C . ALA B 1 77 ? 13.532 8.075 84.13 1 140.97 409 ALA B C 1
ATOM 1277 O O . ALA B 1 77 ? 13.233 7.705 85.268 1 141.39 409 ALA B O 1
ATOM 1279 N N . SER B 1 78 ? 14.805 8.22 83.728 1 139.29 410 SER B N 1
ATOM 1280 C CA . SER B 1 78 ? 15.952 7.961 84.6 1 138.18 410 SER B CA 1
ATOM 1281 C C . SER B 1 78 ? 16.091 9.01 85.716 1 136.68 410 SER B C 1
ATOM 1282 O O . SER B 1 78 ? 15.551 10.115 85.609 1 136.75 410 SER B O 1
ATOM 1285 N N . GLY B 1 79 ? 16.879 8.683 86.737 1 135.14 411 GLY B N 1
ATOM 1286 C CA . GLY B 1 79 ? 17.163 9.609 87.823 1 134.04 411 GLY B CA 1
ATOM 1287 C C . GLY B 1 79 ? 18.21 10.616 87.394 1 132.48 411 GLY B C 1
ATOM 1288 O O . GLY B 1 79 ? 18.262 10.996 86.22 1 132.64 411 GLY B O 1
ATOM 1289 N N . GLU B 1 80 ? 19.065 11.045 88.328 1 130.82 412 GLU B N 1
ATOM 1290 C CA . GLU B 1 80 ? 20.113 11.998 87.995 1 129.69 412 GLU B CA 1
ATOM 1291 C C . GLU B 1 80 ? 21.262 11.335 87.238 1 127.53 412 GLU B C 1
ATOM 1292 O O . GLU B 1 80 ? 21.849 11.975 86.378 1 127.62 412 GLU B O 1
ATOM 1298 N N . ARG B 1 81 ? 21.554 10.054 87.506 1 125.47 413 ARG B N 1
ATOM 1299 C CA . ARG B 1 81 ? 22.634 9.366 86.812 1 123.96 413 ARG B CA 1
ATOM 1300 C C . ARG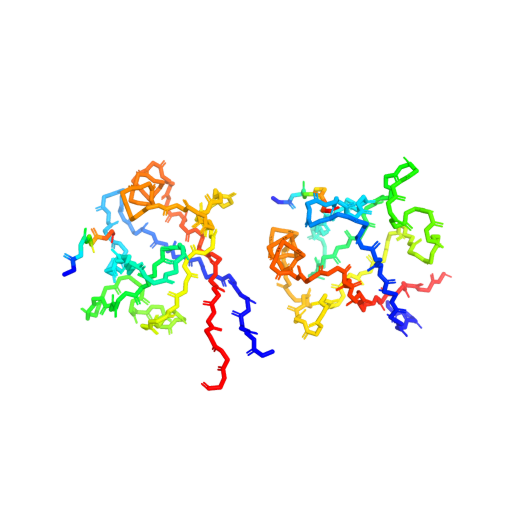 B 1 81 ? 22.107 8.732 85.553 1 121.87 413 ARG B C 1
ATOM 1301 O O . ARG B 1 81 ? 21.191 7.921 85.613 1 122.08 413 ARG B O 1
ATOM 1309 N N . VAL B 1 82 ? 22.715 9.062 84.424 1 119.88 414 VAL B N 1
ATOM 1310 C CA . VAL B 1 82 ? 22.358 8.47 83.157 1 118.71 414 VAL B CA 1
ATOM 1311 C C . VAL B 1 82 ? 23.575 7.701 82.713 1 118.26 414 VAL B C 1
ATOM 1312 O O . VAL B 1 82 ? 24.612 8.294 82.454 1 118.3 414 VAL B O 1
ATOM 1316 N N . ASN B 1 83 ? 23.444 6.387 82.605 1 117.76 415 ASN B N 1
ATOM 1317 C CA . ASN B 1 83 ? 24.556 5.534 82.247 1 117.86 415 ASN B CA 1
ATOM 1318 C C . ASN B 1 83 ? 24.548 5.054 80.824 1 117.52 415 ASN B C 1
ATOM 1319 O O . ASN B 1 83 ? 23.854 4.1 80.525 1 117.93 415 ASN B O 1
ATOM 1324 N N . LEU B 1 84 ? 25.369 5.636 79.966 1 116.75 416 LEU B N 1
ATOM 1325 C CA . LEU B 1 84 ? 25.451 5.202 78.58 1 116.65 416 LEU B CA 1
ATOM 1326 C C . LEU B 1 84 ? 26.586 4.199 78.389 1 117.28 416 LEU B C 1
ATOM 1327 O O . LEU B 1 84 ? 27.654 4.348 78.976 1 117.09 416 LEU B O 1
ATOM 1332 N N . THR B 1 85 ? 26.325 3.156 77.589 1 117.84 417 THR B N 1
ATOM 1333 C CA . THR B 1 85 ? 27.283 2.131 77.17 1 118.63 417 THR B CA 1
ATOM 1334 C C . THR B 1 85 ? 27.475 2.42 75.692 1 120.27 417 THR B C 1
ATOM 1335 O O . THR B 1 85 ? 26.514 2.411 74.936 1 120.41 417 THR B O 1
ATOM 1339 N N . ILE B 1 86 ? 28.68 2.796 75.298 1 121.5 418 ILE B N 1
ATOM 1340 C CA . ILE B 1 86 ? 28.957 3.27 73.955 1 123.43 418 ILE B CA 1
ATOM 1341 C C . ILE B 1 86 ? 29.87 2.384 73.138 1 126.3 418 ILE B C 1
ATOM 1342 O O . ILE B 1 86 ? 30.846 1.868 73.652 1 126.58 418 ILE B O 1
ATOM 1347 N N . ALA B 1 87 ? 29.583 2.253 71.849 1 128.51 419 ALA B N 1
ATOM 1348 C CA . ALA B 1 87 ? 30.425 1.515 70.93 1 131.41 419 ALA B CA 1
ATOM 1349 C C . ALA B 1 87 ? 30.996 2.531 69.94 1 134.66 419 ALA B C 1
ATOM 1350 O O . ALA B 1 87 ? 30.269 3.127 69.142 1 134.85 419 ALA B O 1
ATOM 1352 N N . ARG B 1 88 ? 32.287 2.78 70.045 1 136.98 420 ARG B N 1
ATOM 1353 C CA . ARG B 1 88 ? 32.977 3.739 69.193 1 139.75 420 ARG B CA 1
ATOM 1354 C C . ARG B 1 88 ? 33.646 2.977 68.09 1 143.52 420 ARG B C 1
ATOM 1355 O O . ARG B 1 88 ? 34.401 2.055 68.367 1 144.28 420 ARG B O 1
ATOM 1363 N N . PRO B 1 89 ? 33.427 3.355 66.827 1 145.78 421 PRO B N 1
ATOM 1364 C CA . PRO B 1 89 ? 34.04 2.613 65.719 1 147.29 421 PRO B CA 1
ATOM 1365 C C . PRO B 1 89 ? 35.568 2.578 65.749 1 149.99 421 PRO B C 1
ATOM 1366 O O . PRO B 1 89 ? 36.202 3.385 66.441 1 149.82 421 PRO B O 1
ATOM 1370 N N . GLY B 1 90 ? 36.116 1.598 65.019 1 152.34 422 GLY B N 1
ATOM 1371 C CA . GLY B 1 90 ? 37.534 1.261 64.888 1 154.69 422 GLY B CA 1
ATOM 1372 C C . GLY B 1 90 ? 38.535 2.383 64.711 1 156.94 422 GLY B C 1
ATOM 1373 O O . GLY B 1 90 ? 38.527 3.359 65.471 1 156.99 422 GLY B O 1
ATOM 1374 N N . LYS B 1 91 ? 39.446 2.229 63.723 1 158.43 423 LYS B N 1
ATOM 1375 C CA . LYS B 1 91 ? 40.465 3.245 63.456 1 159.94 423 LYS B CA 1
ATOM 1376 C C . LYS B 1 91 ? 39.904 4.496 62.744 1 160.86 423 LYS B C 1
ATOM 1377 O O . LYS B 1 91 ? 39.209 5.32 63.368 1 160.98 423 LYS B O 1
ATOM 1383 N N . PRO C 2 8 ? 23.99 -4.279 88.009 1 132.28 118 PRO C N 1
ATOM 1384 C CA . PRO C 2 8 ? 25.05 -4.394 89.025 1 132.04 118 PRO C CA 1
ATOM 1385 C C . PRO C 2 8 ? 25.598 -5.816 89.202 1 131.26 118 PRO C C 1
ATOM 1386 O O . PRO C 2 8 ? 26.752 -5.963 89.635 1 131.55 118 PRO C O 1
ATOM 1390 N N . ASP C 2 9 ? 24.758 -6.86 88.899 1 129.67 119 ASP C N 1
ATOM 1391 C CA . ASP C 2 9 ? 25.046 -8.303 89.041 1 128.35 119 ASP C CA 1
ATO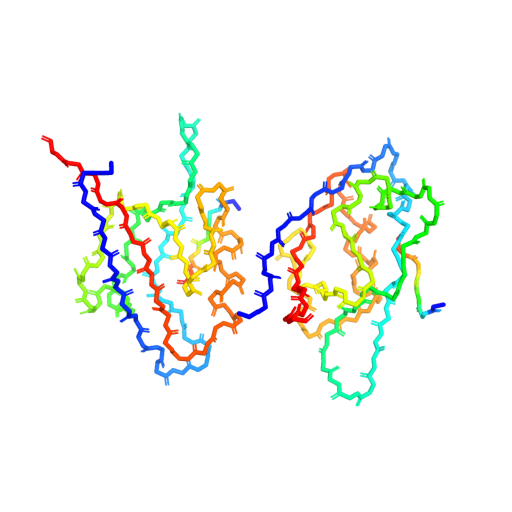M 1392 C C . ASP C 2 9 ? 24.35 -9.104 87.92 1 125.75 119 ASP C C 1
ATOM 1393 O O . ASP C 2 9 ? 23.215 -9.556 88.103 1 126.41 119 ASP C O 1
ATOM 1398 N N . LEU C 2 10 ? 25.023 -9.312 86.785 1 122.56 120 LEU C N 1
ATOM 1399 C CA . LEU C 2 10 ? 24.412 -9.989 85.639 1 119.83 120 LEU C CA 1
ATOM 1400 C C . LEU C 2 10 ? 24.796 -11.453 85.442 1 117.12 120 LEU C C 1
ATOM 1401 O O . LEU C 2 10 ? 25.814 -11.911 85.937 1 117.1 120 LEU C O 1
ATOM 1406 N N . LEU C 2 11 ? 23.995 -12.172 84.659 1 114.86 121 LEU C N 1
ATOM 1407 C CA . LEU C 2 11 ? 24.306 -13.513 84.189 1 113.1 121 LEU C CA 1
ATOM 1408 C C . LEU C 2 11 ? 24.623 -13.252 82.724 1 111.77 121 LEU C C 1
ATOM 1409 O O . LEU C 2 11 ? 23.788 -12.697 82.005 1 111.92 121 LEU C O 1
ATOM 1414 N N . VAL C 2 12 ? 25.846 -13.555 82.3 1 110.3 122 VAL C N 1
ATOM 1415 C CA . VAL C 2 12 ? 26.268 -13.291 80.931 1 109.28 122 VAL C CA 1
ATOM 1416 C C . VAL C 2 12 ? 26.427 -14.583 80.106 1 109.01 122 VAL C C 1
ATOM 1417 O O . VAL C 2 12 ? 26.47 -15.674 80.707 1 108.64 122 VAL C O 1
ATOM 1422 N N . PRO D 2 8 ? 19.19 17.719 64.006 1 159.13 118 PRO D N 1
ATOM 1423 C CA . PRO D 2 8 ? 19.127 16.286 64.323 1 159.24 118 PRO D CA 1
ATOM 1424 C C . PRO D 2 8 ? 17.703 15.723 64.282 1 159.42 118 PRO D C 1
ATOM 1425 O O . PRO D 2 8 ? 16.733 16.479 64.175 1 159.9 118 PRO D O 1
ATOM 1429 N N . ASP D 2 9 ? 17.566 14.39 64.404 1 158.84 119 ASP D N 1
ATOM 1430 C CA . ASP D 2 9 ? 16.237 13.781 64.514 1 158.69 119 ASP D CA 1
ATOM 1431 C C . ASP D 2 9 ? 15.786 13.664 66.005 1 157.5 119 ASP D C 1
ATOM 1432 O O . ASP D 2 9 ? 14.724 13.092 66.263 1 157.8 119 ASP D O 1
ATOM 1437 N N . LEU D 2 10 ? 16.587 14.232 66.966 1 155.82 120 LEU D N 1
ATOM 1438 C CA . LEU D 2 10 ? 16.336 14.319 68.41 1 154.45 120 LEU D CA 1
ATOM 1439 C C . LEU D 2 10 ? 17.488 14.969 69.176 1 153.33 120 LEU D C 1
ATOM 1440 O O . LEU D 2 10 ? 18.636 14.916 68.746 1 153.33 120 LEU D O 1
ATOM 1445 N N . LEU D 2 11 ? 17.153 15.627 70.286 1 152.23 121 LEU D N 1
ATOM 1446 C CA . LEU D 2 11 ? 18.081 16.235 71.231 1 151.64 121 LEU D CA 1
ATOM 1447 C C . LEU D 2 11 ? 17.584 15.696 72.572 1 151.74 121 LEU D C 1
ATOM 1448 O O . LEU D 2 11 ? 16.439 15.965 72.957 1 151.97 121 LEU D O 1
ATOM 1453 N N . VAL D 2 12 ? 18.407 14.882 73.25 1 151.23 122 VAL D N 1
ATOM 1454 C CA . VAL D 2 12 ? 17.997 14.275 74.51 1 151.08 122 VAL D CA 1
ATOM 1455 C C . VAL D 2 12 ? 18.619 14.956 75.727 1 150.77 122 VAL D C 1
ATOM 1456 O O . VAL D 2 12 ? 19.683 15.609 75.586 1 150.69 122 VAL D O 1
#

Radius of gyration: 17.74 Å; Cα contacts (8 Å, |Δi|>4): 463; chains: 4; bounding box: 36×51×43 Å

Nearest PDB structures (foldseek):
  7qct-assembly2_B  TM=1.011E+00  e=7.293E-16  Homo sapiens
  5e1y-assembly1_A  TM=9.977E-01  e=4.820E-14  Homo sapiens
  3vqg-assembly1_A  TM=9.965E-01  e=4.117E-10  Mus musculus
  5hff-assembly1_A  TM=8.719E-01  e=1.088E-06  Rattus norvegicus
  1bfe-assembly1_A  TM=8.929E-01  e=1.608E-06  Rattus norvegicus

GO terms:
  GO:0042802 identical protein binding (F, IPI)
  GO:0005515 protein binding (F, IPI)

InterPro domains:
  IPR001478 PDZ domain [PF00595] (235-315)
  IPR001478 PDZ domain [PF00595] (339-418)
  IPR001478 PDZ domain [PF00595] (469-550)
  IPR001478 PDZ domain [PF00595] (603-682)
  IPR001478 PDZ domain [PS50106] (233-318)
  IPR001478 PDZ domain [PS50106] (339-422)
  IPR001478 PDZ domain [PS50106] (468-554)
  IPR001478 PDZ domain [PS50106] (600-682)
  IPR001478 PDZ domain [SM00228] (243-318)
  IPR001478 PDZ domain [SM00228] (349-422)
  IPR001478 PDZ domain [SM00228] (477-556)
  IPR001478 PDZ domain [SM00228] (609-686)
  IPR001841 Zinc finger, RING-type [PF13923] (50-86)
  IPR001841 Zinc finger, RING-type [PS50089] (50-88)
  IPR001841 Zinc finger, RING-type [SM00184] (50-87)
  IPR013083 Zinc finger, RING/FYVE/PHD-type [G3DSA:3.30.40.10] (18-147)
  IPR017907 Zinc finger, RING-type, conserved site [PS00518] (65-74)
  IPR036034 PDZ superfamily [G3DSA:2.30.42.10] (213-320)
  IPR036034 PDZ superfamily [G3DSA:2.30.42.10] (329-420)
  IPR036034 PDZ superfamily [G3DSA:2.30.42.10] (433-554)

Foldseek 3Di:
DQDKDKDKWFAPDLPFDQQFDWDADPPDAFIFGQAGHVPGRPVVSVPDGGGKTFQDKPPHGGRRHGVVVVVVVSNVDGRIIMTMIDHDDD/DKDKDKDKWFAPDLPFDQQFDWDDDPPDAFIFTQAGHVPGRPVVSVPDGGGKTFQDKPNHGGRRHGVVVVVVCVNVDDRIIMTIIIGDDD/DDDDD/DVDDD